Protein AF-A0A359AW71-F1 (afdb_monomer)

Secondary structure (DSSP, 8-state):
-GGGS--TT----------GGGHHHHHHHHHHHT-PPP-PPPPPHHHHHHHHHHHHHHHHHH----HHHHTTTHHHHHHHHTTS-HHHHHHHHHHHHHHHHHHHHHTSPP-PPPPTHHHHHHHSSTT-SS----------S---SPPTT------S--GGGT--HHHHHHHHHHHS-S-----PPP-

pLDDT: mean 80.66, std 15.02, range [40.78, 94.06]

Structure (mmCIF, N/CA/C/O backbone):
data_AF-A0A359AW71-F1
#
_entry.id   AF-A0A359AW71-F1
#
loop_
_atom_site.group_PDB
_atom_site.id
_atom_site.type_symbol
_atom_site.label_atom_id
_atom_site.label_alt_id
_atom_site.label_comp_id
_atom_site.label_asym_id
_atom_site.label_entity_id
_atom_site.label_seq_id
_atom_site.pdbx_PDB_ins_code
_atom_site.Cartn_x
_atom_site.Cartn_y
_atom_site.Cartn_z
_atom_site.occupancy
_atom_site.B_iso_or_equiv
_atom_site.auth_seq_id
_atom_site.auth_comp_id
_atom_site.auth_asym_id
_atom_site.auth_atom_id
_atom_site.pdbx_PDB_model_num
ATOM 1 N N . ARG A 1 1 ? 3.237 -9.967 17.702 1.00 82.25 1 ARG A N 1
ATOM 2 C CA . ARG A 1 1 ? 3.646 -9.810 16.279 1.00 82.25 1 ARG A CA 1
ATOM 3 C C . ARG A 1 1 ? 4.566 -8.605 16.076 1.00 82.25 1 ARG A C 1
ATOM 5 O O . ARG A 1 1 ? 5.544 -8.755 15.359 1.00 82.25 1 ARG A O 1
ATOM 12 N N . SER A 1 2 ? 4.312 -7.475 16.745 1.00 82.69 2 SER A N 1
ATOM 13 C CA . SER A 1 2 ? 5.153 -6.265 16.692 1.00 82.69 2 SER A CA 1
ATOM 14 C C . SER A 1 2 ? 6.640 -6.495 17.001 1.00 82.69 2 SER A C 1
ATOM 16 O O . SER A 1 2 ? 7.478 -5.854 16.391 1.00 82.69 2 SER A O 1
ATOM 18 N N . GLY A 1 3 ? 7.003 -7.475 17.837 1.00 84.81 3 GLY A N 1
ATOM 19 C CA . GLY A 1 3 ? 8.410 -7.821 18.113 1.00 84.81 3 GLY A CA 1
ATOM 20 C C . GLY A 1 3 ? 9.236 -8.356 16.926 1.00 84.81 3 GLY A C 1
ATOM 21 O O . GLY A 1 3 ? 10.367 -8.776 17.130 1.00 84.81 3 GLY A O 1
ATOM 22 N N . ARG A 1 4 ? 8.690 -8.398 15.700 1.00 89.06 4 ARG A N 1
ATOM 23 C CA . ARG A 1 4 ? 9.421 -8.787 14.476 1.00 89.06 4 ARG A CA 1
ATOM 24 C C . ARG A 1 4 ? 10.033 -7.601 13.711 1.00 89.06 4 ARG A C 1
ATOM 26 O O . ARG A 1 4 ? 10.838 -7.841 12.812 1.00 89.06 4 ARG A O 1
ATOM 33 N N . THR A 1 5 ? 9.659 -6.362 14.044 1.00 89.88 5 THR A N 1
ATOM 34 C CA . THR A 1 5 ? 10.230 -5.125 13.472 1.00 89.88 5 THR A CA 1
ATOM 35 C C . THR A 1 5 ? 11.310 -4.535 14.399 1.00 89.88 5 THR A C 1
ATOM 37 O O . THR A 1 5 ? 11.453 -5.000 15.526 1.00 89.88 5 THR A O 1
ATOM 40 N N . GLY A 1 6 ? 12.085 -3.543 13.938 1.00 84.69 6 GLY A N 1
ATOM 41 C CA . GLY A 1 6 ? 13.063 -2.812 14.768 1.00 84.69 6 GLY A CA 1
ATOM 42 C C . GLY A 1 6 ? 14.275 -3.634 15.239 1.00 84.69 6 GLY A C 1
ATOM 43 O O . GLY A 1 6 ? 14.498 -3.812 16.434 1.00 84.69 6 GLY A O 1
ATOM 44 N N . ARG A 1 7 ? 15.060 -4.183 14.300 1.00 87.44 7 ARG A N 1
ATOM 45 C CA . ARG A 1 7 ? 16.242 -5.016 14.609 1.00 87.44 7 ARG A CA 1
ATOM 46 C C . ARG A 1 7 ? 17.487 -4.176 14.913 1.00 87.44 7 ARG A C 1
ATOM 48 O O . ARG A 1 7 ? 17.628 -3.074 14.395 1.00 87.44 7 ARG A O 1
ATOM 55 N N . ALA A 1 8 ? 18.414 -4.740 15.695 1.00 85.81 8 ALA A N 1
ATOM 56 C CA . ALA A 1 8 ? 19.720 -4.140 16.008 1.00 85.81 8 ALA A CA 1
ATOM 57 C C . ALA A 1 8 ? 19.626 -2.698 16.554 1.00 85.81 8 ALA A C 1
ATOM 59 O O . ALA A 1 8 ? 20.352 -1.810 16.118 1.00 85.81 8 ALA A O 1
ATOM 60 N N . GLY A 1 9 ? 18.679 -2.456 17.468 1.00 83.50 9 GLY A N 1
ATOM 61 C CA . GLY A 1 9 ? 18.470 -1.144 18.091 1.00 83.50 9 GLY A CA 1
ATOM 62 C C . GLY A 1 9 ? 17.808 -0.094 17.191 1.00 83.50 9 GLY A C 1
ATOM 63 O O . GLY A 1 9 ? 17.644 1.045 17.618 1.00 83.50 9 GLY A O 1
ATOM 64 N N . LYS A 1 10 ? 17.410 -0.446 15.962 1.00 90.62 10 LYS A N 1
ATOM 65 C CA . LYS A 1 10 ? 16.721 0.475 15.050 1.00 90.62 10 LYS A CA 1
ATOM 66 C C . LYS A 1 10 ? 15.231 0.575 15.372 1.00 90.62 10 LYS A C 1
ATOM 68 O O . LYS A 1 10 ? 14.615 -0.389 15.824 1.00 90.62 10 LYS A O 1
ATOM 73 N N . ALA A 1 11 ? 14.641 1.731 15.069 1.00 90.81 11 ALA A N 1
ATOM 74 C CA . ALA A 1 11 ? 13.195 1.910 15.108 1.00 90.81 11 ALA A CA 1
ATOM 75 C C . ALA A 1 11 ? 12.496 0.981 14.099 1.00 90.81 11 ALA A C 1
ATOM 77 O O . ALA A 1 11 ? 13.057 0.623 13.061 1.00 90.81 11 ALA A O 1
ATOM 78 N N . GLY A 1 12 ? 11.266 0.580 14.414 1.00 90.06 12 GLY A N 1
ATOM 79 C CA . GLY A 1 12 ? 10.463 -0.293 13.569 1.00 90.06 12 GLY A CA 1
ATOM 80 C C . GLY A 1 12 ? 8.992 0.088 13.607 1.00 90.06 12 GLY A C 1
ATOM 81 O O . GLY A 1 12 ? 8.455 0.385 14.671 1.00 90.06 12 GLY A O 1
ATOM 82 N N . THR A 1 13 ? 8.337 0.034 12.451 1.00 91.12 13 THR A N 1
ATOM 83 C CA . THR A 1 13 ? 6.910 0.349 12.311 1.00 91.12 13 THR A CA 1
ATOM 84 C C . THR A 1 13 ? 6.078 -0.933 12.323 1.00 91.12 13 THR A C 1
ATOM 86 O O . THR A 1 13 ? 6.467 -1.942 11.729 1.00 91.12 13 THR A O 1
ATOM 89 N N . SER A 1 14 ? 4.932 -0.907 13.007 1.00 90.75 14 SER A N 1
ATOM 90 C CA . SER A 1 14 ? 3.946 -1.992 13.031 1.00 90.75 14 SER A CA 1
ATOM 91 C C . SER A 1 14 ? 2.571 -1.412 12.734 1.00 90.75 14 SER A C 1
ATOM 93 O O . SER A 1 14 ? 2.054 -0.635 13.529 1.00 90.75 14 SER A O 1
ATOM 95 N N . ILE A 1 15 ? 1.970 -1.828 11.623 1.00 92.75 15 ILE A N 1
ATOM 96 C CA . ILE A 1 15 ? 0.666 -1.343 11.158 1.00 92.75 15 ILE A CA 1
ATOM 97 C C . ILE A 1 15 ? -0.364 -2.461 11.344 1.00 92.75 15 ILE A C 1
ATOM 99 O O . ILE A 1 15 ? -0.064 -3.630 11.090 1.00 92.75 15 ILE A O 1
ATOM 103 N N . SER A 1 16 ? -1.565 -2.116 11.808 1.00 91.19 16 SER A N 1
ATOM 104 C CA . SER A 1 16 ? -2.686 -3.050 11.941 1.00 91.19 16 SER A CA 1
ATOM 105 C C . SER A 1 16 ? -3.901 -2.502 11.209 1.00 91.19 16 SER A C 1
ATOM 107 O O . SER A 1 16 ? -4.385 -1.426 11.541 1.00 91.19 16 SER A O 1
ATOM 109 N N . ILE A 1 17 ? -4.415 -3.269 10.251 1.00 91.38 17 ILE A N 1
ATOM 110 C CA . ILE A 1 17 ? -5.684 -2.987 9.576 1.00 91.38 17 ILE A CA 1
ATOM 111 C C . ILE A 1 17 ? -6.792 -3.596 10.434 1.00 91.38 17 ILE A C 1
ATOM 113 O O . ILE A 1 17 ? -6.671 -4.747 10.858 1.00 91.38 17 ILE A O 1
ATOM 117 N N . ILE A 1 18 ? -7.836 -2.825 10.731 1.00 89.62 18 ILE A N 1
ATOM 118 C CA . ILE A 1 18 ? -8.924 -3.248 11.621 1.00 89.62 18 ILE A CA 1
ATOM 119 C C . ILE A 1 18 ? -10.281 -2.958 10.997 1.00 89.62 18 ILE A C 1
ATOM 121 O O . ILE A 1 18 ? -10.457 -1.955 10.309 1.00 89.62 18 ILE A O 1
ATOM 125 N N . HIS A 1 19 ? -11.265 -3.798 11.305 1.00 88.44 19 HIS A N 1
ATOM 126 C CA . HIS A 1 19 ? -12.660 -3.494 11.002 1.00 88.44 19 HIS A CA 1
ATOM 127 C C . HIS A 1 19 ? -13.292 -2.639 12.120 1.00 88.44 19 HIS A C 1
ATOM 129 O O . HIS A 1 19 ? -12.878 -2.700 13.281 1.00 88.44 19 HIS A O 1
ATOM 135 N N . THR A 1 20 ? -14.363 -1.892 11.827 1.00 85.62 20 THR A N 1
ATOM 136 C CA . THR A 1 20 ? -15.084 -1.057 12.820 1.00 85.62 20 THR A CA 1
ATOM 137 C C . THR A 1 20 ? -15.524 -1.829 14.064 1.00 85.62 20 THR A C 1
ATOM 139 O O . THR A 1 20 ? -15.435 -1.334 15.188 1.00 85.62 20 THR A O 1
ATOM 142 N N . LYS A 1 21 ? -15.942 -3.083 13.867 1.00 86.44 21 LYS A N 1
ATOM 143 C CA . LYS A 1 21 ? -16.345 -4.030 14.923 1.00 86.44 21 LYS A CA 1
ATOM 144 C C . LYS A 1 21 ? -15.209 -4.392 15.892 1.00 86.44 21 LYS A C 1
ATOM 146 O O . LYS A 1 21 ? -15.471 -4.854 16.998 1.00 86.44 21 LYS A O 1
ATOM 151 N N . GLU A 1 22 ? -13.953 -4.178 15.513 1.00 89.38 22 GLU A N 1
ATOM 152 C CA . GLU A 1 22 ? -12.777 -4.583 16.292 1.00 89.38 22 GLU A CA 1
ATOM 153 C C . GLU A 1 22 ? -12.180 -3.446 17.128 1.00 89.38 22 GLU A C 1
ATOM 155 O O . GLU A 1 22 ? -11.251 -3.669 17.906 1.00 89.38 22 GLU A O 1
ATOM 160 N N . LYS A 1 23 ? -12.757 -2.240 17.063 1.00 87.06 23 LYS A N 1
ATOM 161 C CA . LYS A 1 23 ? -12.300 -1.067 17.824 1.00 87.06 23 LYS A CA 1
ATOM 162 C C . LYS A 1 23 ? -12.227 -1.323 19.336 1.00 87.06 23 LYS A C 1
ATOM 164 O O . LYS A 1 23 ? -11.334 -0.817 20.012 1.00 87.06 23 LYS A O 1
ATOM 169 N N . GLY A 1 24 ? -13.139 -2.139 19.876 1.00 89.19 24 GLY A N 1
ATOM 170 C CA . GLY A 1 24 ? -13.112 -2.555 21.283 1.00 89.19 24 GLY A CA 1
ATOM 171 C C . GLY A 1 24 ? -11.876 -3.388 21.642 1.00 89.19 24 GLY A C 1
ATOM 172 O O . GLY A 1 24 ? -11.268 -3.157 22.687 1.00 89.19 24 GLY A O 1
ATOM 173 N N . LYS A 1 25 ? -11.454 -4.293 20.746 1.00 91.25 25 LYS A N 1
ATOM 174 C CA . LYS A 1 25 ? -10.242 -5.106 20.926 1.00 91.25 25 LYS A CA 1
ATOM 175 C C . LYS A 1 25 ? -8.991 -4.232 20.919 1.00 91.25 25 LYS A C 1
ATOM 177 O O . LYS A 1 25 ? -8.110 -4.441 21.745 1.00 91.25 25 LYS A O 1
ATOM 182 N N . ILE A 1 26 ? -8.932 -3.221 20.049 1.00 91.75 26 I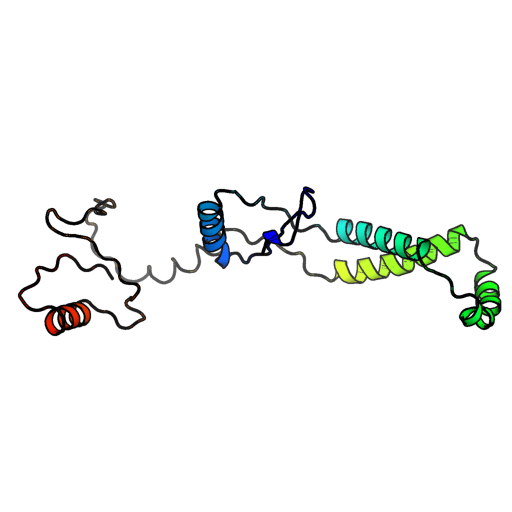LE A N 1
ATOM 183 C CA . ILE A 1 26 ? -7.806 -2.277 20.015 1.00 91.75 26 ILE A CA 1
ATOM 184 C C . ILE A 1 26 ? -7.677 -1.524 21.334 1.00 91.75 26 ILE A C 1
ATOM 186 O O . ILE A 1 26 ? -6.602 -1.548 21.921 1.00 91.75 26 ILE A O 1
ATOM 190 N N . LYS A 1 27 ? -8.772 -0.980 21.878 1.00 90.56 27 LYS A N 1
ATOM 191 C CA . LYS A 1 27 ? -8.745 -0.317 23.195 1.00 90.56 27 LYS A CA 1
ATOM 192 C C . LYS A 1 27 ? -8.250 -1.236 24.314 1.00 90.56 27 LYS A C 1
ATOM 194 O O . LYS A 1 27 ? -7.551 -0.793 25.224 1.00 90.56 27 LYS A O 1
ATOM 199 N N . GLN A 1 28 ? -8.620 -2.516 24.267 1.00 92.38 28 GLN A N 1
ATOM 200 C CA . GLN A 1 28 ? -8.127 -3.503 25.225 1.00 92.38 28 GLN A CA 1
ATOM 201 C C . GLN A 1 28 ? -6.620 -3.726 25.064 1.00 92.38 28 GLN A C 1
ATOM 203 O O . GLN A 1 28 ? -5.901 -3.691 26.059 1.00 92.38 28 GLN A O 1
ATOM 208 N N . ILE A 1 29 ? -6.138 -3.895 23.828 1.00 92.19 29 ILE A N 1
ATOM 209 C CA . ILE A 1 29 ? -4.709 -4.052 23.530 1.00 92.19 29 ILE A CA 1
ATOM 210 C C . ILE A 1 29 ? -3.930 -2.824 24.003 1.00 92.19 29 ILE A C 1
ATOM 212 O O . ILE A 1 29 ? -2.941 -3.002 24.705 1.00 92.19 29 ILE A O 1
ATOM 216 N N . GLU A 1 30 ? -4.390 -1.607 23.699 1.00 93.12 30 GLU A N 1
ATOM 217 C CA . GLU A 1 30 ? -3.772 -0.347 24.145 1.00 93.12 30 GLU A CA 1
ATOM 218 C C . GLU A 1 30 ? -3.609 -0.292 25.663 1.00 93.12 30 GLU A C 1
ATOM 220 O O . GLU A 1 30 ? -2.547 0.079 26.161 1.00 93.12 30 GLU A O 1
ATOM 225 N N . LYS A 1 31 ? -4.640 -0.715 26.407 1.00 94.00 31 LYS A N 1
ATOM 226 C CA . LYS A 1 31 ? -4.597 -0.790 27.871 1.00 94.00 31 LYS A CA 1
ATOM 227 C C . LYS A 1 31 ? -3.597 -1.837 28.363 1.00 94.00 31 LYS A C 1
ATOM 229 O O . LYS A 1 31 ? -2.897 -1.587 29.337 1.00 94.00 31 LYS A O 1
ATOM 234 N N . THR A 1 32 ? -3.521 -2.993 27.706 1.00 94.06 32 THR A N 1
ATOM 235 C CA . THR A 1 32 ? -2.582 -4.065 28.069 1.00 94.06 32 THR A CA 1
ATOM 236 C C . THR A 1 32 ? -1.129 -3.679 27.794 1.00 94.06 32 THR A C 1
ATOM 238 O O . THR A 1 32 ? -0.266 -3.964 28.616 1.00 94.06 32 THR A O 1
ATOM 241 N N . ILE A 1 33 ? -0.845 -3.032 26.660 1.00 91.25 33 ILE A N 1
ATOM 242 C CA . ILE A 1 33 ? 0.523 -2.635 26.278 1.00 91.25 33 ILE A CA 1
ATOM 243 C C . ILE A 1 33 ? 0.917 -1.246 26.801 1.00 91.25 33 ILE A C 1
ATOM 245 O O . ILE A 1 33 ? 2.065 -0.841 26.628 1.00 91.25 33 ILE A O 1
ATOM 249 N N . ASN A 1 34 ? -0.031 -0.517 27.398 1.00 92.75 34 ASN A N 1
ATOM 250 C CA . ASN A 1 34 ? 0.096 0.865 27.858 1.00 92.75 34 ASN A CA 1
ATOM 251 C C . ASN A 1 34 ? 0.656 1.827 26.789 1.00 92.75 34 ASN A C 1
ATOM 253 O O . ASN A 1 34 ? 1.490 2.687 27.070 1.00 92.75 34 ASN A O 1
ATOM 257 N N . LYS A 1 35 ? 0.218 1.657 25.538 1.00 91.06 35 LYS A N 1
ATOM 258 C CA . LYS A 1 35 ? 0.572 2.508 24.392 1.00 91.06 35 LYS A CA 1
ATOM 259 C C . LYS A 1 35 ? -0.659 2.716 23.528 1.00 91.06 35 LYS A C 1
ATOM 261 O O . LYS A 1 35 ? -1.450 1.791 23.368 1.00 91.06 35 LYS A O 1
ATOM 266 N N . LYS A 1 36 ? -0.802 3.918 22.976 1.00 91.50 36 LYS A N 1
ATOM 267 C CA . LYS A 1 36 ? -1.874 4.244 22.032 1.00 91.50 36 LYS A CA 1
ATOM 268 C C . LYS A 1 36 ? -1.437 3.909 20.612 1.00 91.50 36 LYS A C 1
ATOM 270 O O . LYS A 1 36 ? -0.264 4.082 20.283 1.00 91.50 36 LYS A O 1
ATOM 275 N N . PHE A 1 37 ? -2.369 3.436 19.797 1.00 91.81 37 PHE A N 1
ATOM 276 C CA . PHE A 1 37 ? -2.174 3.371 18.356 1.00 91.81 37 PHE A CA 1
ATOM 277 C C . PHE A 1 37 ? -2.474 4.736 17.743 1.00 91.81 37 PHE A C 1
ATOM 279 O O . PHE A 1 37 ? -3.427 5.415 18.127 1.00 91.81 37 PHE A O 1
ATOM 286 N N . GLU A 1 38 ? -1.663 5.117 16.767 1.00 92.06 38 GLU A N 1
ATOM 287 C CA . GLU A 1 38 ? -1.916 6.282 15.930 1.00 92.06 38 GLU A CA 1
ATOM 288 C C . GLU A 1 38 ? -2.819 5.841 14.777 1.00 92.06 38 GLU A C 1
ATOM 290 O O . GLU A 1 38 ? -2.533 4.856 14.088 1.00 92.06 38 GLU A O 1
ATOM 295 N N . LYS A 1 39 ? -3.963 6.517 14.620 1.00 89.69 39 LYS A N 1
ATOM 296 C CA . LYS A 1 39 ? -4.842 6.285 13.475 1.00 89.69 39 LYS A CA 1
ATOM 297 C C . LYS A 1 39 ? -4.260 7.052 12.294 1.00 89.69 39 LYS A C 1
ATOM 299 O O . LYS A 1 39 ? -4.277 8.277 1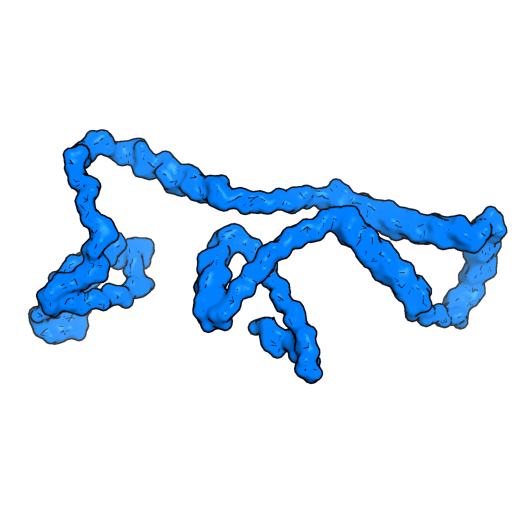2.302 1.00 89.69 39 LYS A O 1
ATOM 304 N N . GLU A 1 40 ? -3.794 6.310 11.304 1.00 90.06 40 GLU A N 1
ATOM 305 C CA . GLU A 1 40 ? -3.369 6.848 10.017 1.00 90.06 40 GLU A CA 1
ATOM 306 C C . GLU A 1 40 ? -4.497 6.746 8.993 1.00 90.06 40 GLU A C 1
ATOM 308 O O . GLU A 1 40 ? -5.325 5.828 9.052 1.00 90.06 40 GLU A O 1
ATOM 313 N N . ASN A 1 41 ? -4.514 7.691 8.057 1.00 85.25 41 ASN A N 1
ATOM 314 C CA . ASN A 1 41 ? -5.457 7.677 6.947 1.00 85.25 41 ASN A CA 1
ATOM 315 C C . ASN A 1 41 ? -4.969 6.719 5.858 1.00 85.25 41 ASN A C 1
ATOM 317 O O . ASN A 1 41 ? -3.769 6.509 5.664 1.00 85.25 41 ASN A O 1
ATOM 321 N N . ILE A 1 42 ? -5.916 6.146 5.121 1.00 85.19 42 ILE A N 1
ATOM 322 C CA . ILE A 1 42 ? -5.587 5.357 3.938 1.00 85.19 42 ILE A CA 1
ATOM 323 C C . ILE A 1 42 ? -5.073 6.331 2.866 1.00 85.19 42 ILE A C 1
ATOM 325 O O . ILE A 1 42 ? -5.726 7.346 2.619 1.00 85.19 42 ILE A O 1
ATOM 329 N N . PRO A 1 43 ? -3.904 6.073 2.252 1.00 85.50 43 PRO A N 1
ATOM 330 C CA . PRO A 1 43 ? -3.381 6.946 1.213 1.00 85.50 43 PRO A CA 1
ATOM 331 C C . PRO A 1 43 ? -4.314 6.944 0.001 1.00 85.50 43 PRO A C 1
ATOM 333 O O . PRO A 1 43 ? -4.833 5.898 -0.391 1.00 85.50 43 PRO A O 1
ATOM 336 N N . ALA A 1 44 ? -4.492 8.117 -0.598 1.00 83.81 44 ALA A N 1
ATOM 337 C CA . ALA A 1 44 ? -5.278 8.275 -1.809 1.00 83.81 44 ALA A CA 1
ATOM 338 C C . ALA A 1 44 ? -4.566 7.663 -3.033 1.00 83.81 44 ALA A C 1
ATOM 340 O O . ALA A 1 44 ? -3.351 7.426 -3.031 1.00 83.81 44 ALA A O 1
ATOM 341 N N . GLY A 1 45 ? -5.347 7.353 -4.073 1.00 82.31 45 GLY A N 1
ATOM 342 C CA . GLY A 1 45 ? -4.864 6.641 -5.260 1.00 82.31 45 GLY A CA 1
ATOM 343 C C . GLY A 1 45 ? -3.760 7.383 -6.016 1.00 82.31 45 GLY A C 1
ATOM 344 O O . GLY A 1 45 ? -2.842 6.749 -6.529 1.00 82.31 45 GLY A O 1
ATOM 345 N N . ASP A 1 46 ? -3.799 8.711 -6.024 1.00 82.62 46 ASP A N 1
ATOM 346 C CA . ASP A 1 46 ? -2.785 9.600 -6.597 1.00 82.62 46 ASP A CA 1
ATOM 347 C C . ASP A 1 46 ? -1.411 9.435 -5.924 1.00 82.62 46 ASP A C 1
ATOM 349 O O . ASP A 1 46 ? -0.418 9.169 -6.604 1.00 82.62 46 ASP A O 1
ATOM 353 N N . ILE A 1 47 ? -1.362 9.475 -4.589 1.00 85.81 47 ILE A N 1
ATOM 354 C CA . ILE A 1 47 ? -0.136 9.290 -3.798 1.00 85.81 47 ILE A CA 1
ATOM 355 C C . ILE A 1 47 ? 0.431 7.881 -4.015 1.00 85.81 47 ILE A C 1
ATOM 357 O O . ILE A 1 47 ? 1.650 7.678 -4.076 1.00 85.81 47 ILE A O 1
ATOM 361 N N . ILE A 1 48 ? -0.446 6.880 -4.134 1.00 87.06 48 ILE A N 1
ATOM 362 C CA . ILE A 1 48 ? -0.028 5.508 -4.431 1.00 87.06 48 ILE A CA 1
ATOM 363 C C . ILE A 1 48 ? 0.564 5.428 -5.843 1.00 87.06 48 ILE A C 1
ATOM 365 O O . ILE A 1 48 ? 1.624 4.819 -6.007 1.00 87.06 48 ILE A O 1
ATOM 369 N N . CYS A 1 49 ? -0.075 6.044 -6.841 1.00 86.56 49 CYS A N 1
ATOM 370 C CA . CYS A 1 49 ? 0.424 6.083 -8.217 1.00 86.56 49 CYS A CA 1
ATOM 371 C C . CYS A 1 49 ? 1.818 6.706 -8.282 1.00 86.56 49 CYS A C 1
ATOM 373 O O . CYS A 1 49 ? 2.714 6.115 -8.880 1.00 86.56 49 CYS A O 1
ATOM 375 N N . GLU A 1 50 ? 2.024 7.842 -7.618 1.00 88.19 50 GLU A N 1
ATOM 376 C CA . GLU A 1 50 ? 3.316 8.525 -7.563 1.00 88.19 50 GLU A CA 1
ATOM 377 C C . GLU A 1 50 ? 4.410 7.617 -6.982 1.00 88.19 50 GLU A C 1
ATOM 379 O O . GLU A 1 50 ? 5.430 7.368 -7.629 1.00 88.19 50 GLU A O 1
ATOM 384 N N . LYS A 1 51 ? 4.188 7.035 -5.795 1.00 91.31 51 LYS A N 1
ATOM 385 C CA . LYS A 1 51 ? 5.170 6.124 -5.179 1.00 91.31 51 LYS A CA 1
ATOM 386 C C . LYS A 1 51 ? 5.453 4.890 -6.030 1.00 91.31 51 LYS A C 1
ATOM 388 O O . LYS A 1 51 ? 6.591 4.426 -6.071 1.00 91.31 51 LYS A O 1
ATOM 393 N N . GLN A 1 52 ? 4.434 4.323 -6.671 1.00 89.25 52 GLN A N 1
ATOM 394 C CA . GLN A 1 52 ? 4.613 3.164 -7.546 1.00 89.25 52 GLN A CA 1
ATOM 395 C C . GLN A 1 52 ? 5.400 3.529 -8.804 1.00 89.25 52 GLN A C 1
ATOM 397 O O . GLN A 1 52 ? 6.246 2.742 -9.228 1.00 89.25 52 GLN A O 1
ATOM 402 N N . LEU A 1 53 ? 5.189 4.728 -9.350 1.00 90.38 53 LEU A N 1
ATOM 403 C CA . LEU A 1 53 ? 5.949 5.230 -10.487 1.00 90.38 53 LEU A CA 1
ATOM 404 C C . LEU A 1 53 ? 7.429 5.405 -10.131 1.00 90.38 53 LEU A C 1
ATOM 406 O O . LEU A 1 53 ? 8.291 4.934 -10.867 1.00 90.38 53 LEU A O 1
ATOM 410 N N . PHE A 1 54 ? 7.737 5.982 -8.966 1.00 91.69 54 PHE A N 1
ATOM 411 C CA . PHE A 1 54 ? 9.119 6.065 -8.480 1.00 91.69 54 PHE A CA 1
ATOM 412 C C . PHE A 1 54 ? 9.744 4.683 -8.277 1.00 91.69 54 PHE A C 1
ATOM 414 O O . PHE A 1 54 ? 10.851 4.436 -8.743 1.00 91.69 54 PHE A O 1
ATOM 421 N N . ASN A 1 55 ? 9.016 3.738 -7.675 1.00 92.94 55 ASN A N 1
ATOM 422 C CA . ASN A 1 55 ? 9.496 2.360 -7.544 1.00 92.94 55 ASN A CA 1
ATOM 423 C C . ASN A 1 55 ? 9.757 1.693 -8.904 1.00 92.94 55 ASN A C 1
ATOM 425 O O . ASN A 1 55 ? 10.615 0.817 -9.006 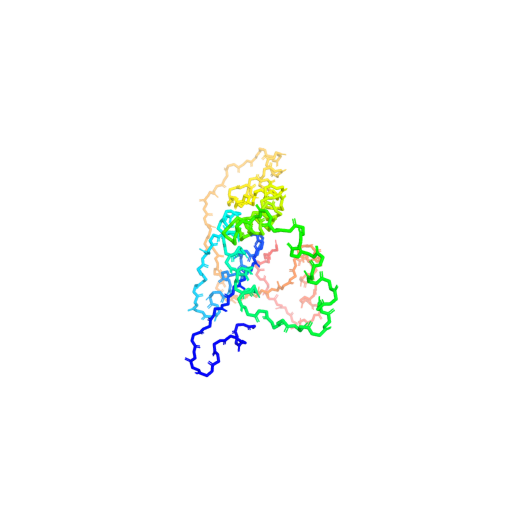1.00 92.94 55 ASN A O 1
ATOM 429 N N . PHE A 1 56 ? 8.992 2.043 -9.938 1.00 92.25 56 PHE A N 1
ATOM 430 C CA . PHE A 1 56 ? 9.213 1.554 -11.294 1.00 92.25 56 PHE A CA 1
ATOM 431 C C . PHE A 1 56 ? 10.484 2.146 -11.907 1.00 92.25 56 PHE A C 1
ATOM 433 O O . PHE A 1 56 ? 11.289 1.396 -12.458 1.00 92.25 56 PHE A O 1
ATOM 440 N N . VAL A 1 57 ? 10.719 3.448 -11.739 1.00 91.69 57 VAL A N 1
ATOM 441 C CA . VAL A 1 57 ? 11.971 4.098 -12.160 1.00 91.69 57 VAL A CA 1
ATOM 442 C C . VAL A 1 57 ? 13.174 3.466 -11.457 1.00 91.69 57 VAL A C 1
ATOM 444 O O . VAL A 1 57 ? 14.131 3.076 -12.121 1.00 91.69 57 VAL A O 1
ATOM 447 N N . ASP A 1 58 ? 13.084 3.238 -10.149 1.00 93.38 58 ASP A N 1
ATOM 448 C CA . ASP A 1 58 ? 14.100 2.528 -9.365 1.00 93.38 58 ASP A CA 1
ATOM 449 C C . ASP A 1 58 ? 14.395 1.123 -9.911 1.00 93.38 58 ASP A C 1
ATOM 451 O O . ASP A 1 58 ? 15.535 0.657 -9.883 1.00 93.38 58 ASP A O 1
ATOM 455 N N . LYS A 1 59 ? 13.368 0.411 -10.391 1.00 92.19 59 LYS A N 1
ATOM 456 C CA . LYS A 1 59 ? 13.547 -0.905 -11.018 1.00 92.19 59 LYS A CA 1
ATOM 457 C C . LYS A 1 59 ? 14.275 -0.793 -12.348 1.00 92.19 59 LYS A C 1
ATOM 459 O O . LYS A 1 59 ? 15.120 -1.641 -12.605 1.00 92.19 59 LYS A O 1
ATOM 464 N N . ILE A 1 60 ? 13.958 0.212 -13.167 1.00 90.94 60 ILE A N 1
ATOM 465 C CA . ILE A 1 60 ? 14.675 0.476 -14.422 1.00 90.94 60 ILE A CA 1
ATOM 466 C C . ILE A 1 60 ? 16.144 0.786 -14.124 1.00 90.94 60 ILE A C 1
ATOM 468 O O . ILE A 1 60 ? 17.018 0.224 -14.772 1.00 90.94 60 ILE A O 1
ATOM 472 N N . GLU A 1 61 ? 16.426 1.621 -13.124 1.00 91.25 61 GLU A N 1
ATOM 473 C CA . GLU A 1 61 ? 17.794 1.984 -12.736 1.00 91.25 61 GLU A CA 1
ATOM 474 C C . GLU A 1 61 ? 18.601 0.771 -12.245 1.00 91.25 61 GLU A C 1
ATOM 476 O O . GLU A 1 61 ? 19.769 0.606 -12.587 1.00 91.25 61 GLU A O 1
ATOM 481 N N . LYS A 1 62 ? 17.979 -0.097 -11.440 1.00 92.94 62 LYS A N 1
ATOM 482 C CA . LYS A 1 62 ? 18.658 -1.222 -10.773 1.00 92.94 62 LYS A CA 1
ATOM 483 C C . LYS A 1 62 ? 18.636 -2.518 -11.584 1.00 92.94 62 LYS A C 1
ATOM 485 O O . LYS A 1 62 ? 19.168 -3.528 -11.110 1.00 92.94 62 LYS A O 1
ATOM 490 N N . VAL A 1 63 ? 17.999 -2.538 -12.758 1.00 91.56 63 VAL A N 1
ATOM 491 C CA . VAL A 1 63 ? 17.902 -3.757 -13.567 1.00 91.56 63 VAL A CA 1
ATOM 492 C C . VAL A 1 63 ? 19.288 -4.156 -14.065 1.00 91.56 63 VAL A C 1
ATOM 494 O O . VAL A 1 63 ? 20.042 -3.348 -14.601 1.00 91.56 63 VAL A O 1
ATOM 497 N N . LYS A 1 64 ? 19.637 -5.431 -13.894 1.00 86.50 64 LYS A N 1
ATOM 498 C CA . LYS A 1 64 ? 20.839 -5.992 -14.511 1.00 86.50 64 LYS A CA 1
ATOM 499 C C . LYS A 1 64 ? 20.483 -6.425 -15.922 1.00 86.50 64 LYS A C 1
ATOM 501 O O . LYS A 1 64 ? 19.687 -7.344 -16.097 1.00 86.50 64 LYS A O 1
ATOM 506 N N . VAL A 1 65 ? 21.052 -5.748 -16.907 1.00 83.12 65 VAL A N 1
ATOM 507 C CA . VAL A 1 65 ? 20.844 -6.077 -18.314 1.00 83.12 65 VAL A CA 1
ATOM 508 C C . VAL A 1 65 ? 21.708 -7.289 -18.654 1.00 83.12 65 VAL A C 1
ATOM 510 O O . VAL A 1 65 ? 22.930 -7.224 -18.551 1.00 83.12 65 VAL A O 1
ATOM 513 N N . ASN A 1 66 ? 21.072 -8.407 -19.012 1.00 84.25 66 ASN A N 1
ATOM 514 C CA . ASN A 1 66 ? 21.774 -9.569 -19.550 1.00 84.25 66 ASN A CA 1
ATOM 515 C C . ASN A 1 66 ? 21.888 -9.407 -21.066 1.00 84.25 66 ASN A C 1
ATOM 517 O O . ASN A 1 66 ? 20.961 -9.752 -21.798 1.00 84.25 66 ASN A O 1
ATOM 521 N N . GLU A 1 67 ? 22.988 -8.807 -21.513 1.00 77.50 67 GLU A N 1
ATOM 522 C CA . GLU A 1 67 ? 23.176 -8.409 -22.909 1.00 77.50 67 GLU A CA 1
ATOM 523 C C . GLU A 1 67 ? 23.097 -9.605 -23.868 1.00 77.50 67 GLU A C 1
ATOM 525 O O . GLU A 1 67 ? 22.412 -9.500 -24.880 1.00 77.50 67 GLU A O 1
ATOM 530 N N . GLU A 1 68 ? 23.655 -10.765 -23.508 1.00 80.38 68 GLU A N 1
ATOM 531 C CA . GLU A 1 68 ? 23.718 -11.960 -24.369 1.00 80.38 68 GLU A CA 1
ATOM 532 C C . GLU A 1 68 ? 22.334 -12.491 -24.795 1.00 80.38 68 GLU A C 1
ATOM 534 O O . GLU A 1 68 ? 22.146 -12.952 -25.924 1.00 80.38 68 GLU A O 1
ATOM 539 N N . GLU A 1 69 ? 21.336 -12.416 -23.910 1.00 79.44 69 GLU A N 1
ATOM 540 C CA . GLU A 1 69 ? 19.984 -12.922 -24.188 1.00 79.44 69 GLU A CA 1
ATOM 541 C C . GLU A 1 69 ? 19.170 -11.970 -25.070 1.00 79.44 69 GLU A C 1
ATOM 543 O O . GLU A 1 69 ? 18.331 -12.407 -25.865 1.00 79.44 69 GLU A O 1
ATOM 548 N N . ILE A 1 70 ? 19.412 -10.663 -24.948 1.00 83.81 70 ILE A N 1
ATOM 549 C CA . ILE A 1 70 ? 18.636 -9.631 -25.645 1.00 83.81 70 ILE A CA 1
ATOM 550 C C . ILE A 1 70 ? 19.330 -9.103 -26.901 1.00 83.81 70 ILE A C 1
ATOM 552 O O . ILE A 1 70 ? 18.670 -8.470 -27.727 1.00 83.81 70 ILE A O 1
ATOM 556 N N . GLU A 1 71 ? 20.621 -9.387 -27.092 1.00 85.19 71 GLU A N 1
ATOM 557 C CA . GLU A 1 71 ? 21.450 -8.872 -28.189 1.00 85.19 71 GLU A CA 1
ATOM 558 C C . GLU A 1 71 ? 20.823 -9.123 -29.564 1.00 85.19 71 GLU A C 1
ATOM 560 O O . GLU A 1 71 ? 20.835 -8.255 -30.431 1.00 85.19 71 GLU A O 1
ATOM 565 N N . ARG A 1 72 ? 20.173 -10.277 -29.758 1.00 88.06 72 ARG A N 1
ATOM 566 C CA . ARG A 1 72 ? 19.504 -10.619 -31.026 1.00 88.06 72 ARG A CA 1
ATOM 567 C C . ARG A 1 72 ? 18.268 -9.762 -31.312 1.00 88.06 72 ARG A C 1
ATOM 569 O O . ARG A 1 72 ? 17.894 -9.582 -32.470 1.00 88.06 72 ARG A O 1
ATOM 576 N N . LEU A 1 73 ? 17.613 -9.258 -30.269 1.00 86.44 73 LEU A N 1
ATOM 577 C CA . LEU A 1 73 ? 16.378 -8.477 -30.360 1.00 86.44 73 LEU A CA 1
ATOM 578 C C . LEU A 1 73 ? 16.659 -6.971 -30.409 1.00 86.44 73 LEU A C 1
ATOM 580 O O . LEU A 1 73 ? 15.936 -6.239 -31.092 1.00 86.44 73 LEU A O 1
ATOM 584 N N . LEU A 1 74 ? 17.720 -6.515 -29.734 1.00 86.69 74 LEU A N 1
ATOM 585 C CA . LEU A 1 74 ? 18.075 -5.100 -29.608 1.00 86.69 74 LEU A CA 1
ATOM 586 C C . LEU A 1 74 ? 18.162 -4.359 -30.956 1.00 86.69 74 LEU A C 1
ATOM 588 O O . LEU A 1 74 ? 17.513 -3.319 -31.064 1.00 86.69 74 LEU A O 1
ATOM 592 N N . PRO A 1 75 ? 18.832 -4.862 -32.016 1.00 90.50 75 PRO A N 1
ATOM 593 C CA . PRO A 1 75 ? 18.914 -4.158 -33.299 1.00 90.50 75 PRO A CA 1
ATOM 594 C C . PRO A 1 75 ? 17.544 -3.879 -33.925 1.00 90.50 75 PRO A C 1
ATOM 596 O O . PRO A 1 75 ? 17.291 -2.793 -34.447 1.00 90.50 75 PRO A O 1
ATOM 599 N N . SER A 1 76 ? 16.627 -4.848 -33.839 1.00 91.62 76 SER A N 1
ATOM 600 C CA . SER A 1 76 ? 15.268 -4.700 -34.373 1.00 91.62 76 SER A CA 1
ATOM 601 C C . SER A 1 76 ? 14.435 -3.715 -33.551 1.00 91.62 76 SER A C 1
ATOM 603 O O . SER A 1 76 ? 13.617 -2.984 -34.113 1.00 91.62 76 SER A O 1
ATOM 605 N N . ILE A 1 77 ? 14.641 -3.683 -32.231 1.00 90.38 77 ILE A N 1
ATOM 606 C CA . ILE A 1 77 ? 13.960 -2.761 -31.313 1.00 90.38 77 ILE A CA 1
ATOM 607 C C . ILE A 1 77 ? 14.477 -1.334 -31.512 1.00 90.38 77 ILE A C 1
ATOM 609 O O . ILE A 1 77 ? 13.668 -0.431 -31.717 1.00 90.38 77 ILE A O 1
ATOM 613 N N . PHE A 1 78 ? 15.798 -1.131 -31.539 1.00 90.31 78 PHE A N 1
ATOM 614 C CA . PHE A 1 78 ? 16.402 0.180 -31.782 1.00 90.31 78 PHE A CA 1
ATOM 615 C C . PHE A 1 78 ? 15.956 0.758 -33.121 1.00 90.31 78 PHE A C 1
ATOM 617 O O . PHE A 1 78 ? 15.499 1.891 -33.155 1.00 90.31 78 PHE A O 1
ATOM 624 N N . ARG A 1 79 ? 15.931 -0.039 -34.197 1.00 92.88 79 ARG A N 1
ATOM 625 C CA . ARG A 1 79 ? 15.427 0.420 -35.501 1.00 92.88 79 ARG A CA 1
ATOM 626 C C . ARG A 1 79 ? 13.961 0.879 -35.461 1.00 92.88 79 ARG A C 1
ATOM 628 O O . ARG A 1 79 ? 13.583 1.778 -36.203 1.00 92.88 79 ARG A O 1
ATOM 635 N N . LYS A 1 80 ? 13.114 0.271 -34.620 1.00 91.62 80 LYS A N 1
ATOM 636 C CA . LYS A 1 80 ? 11.711 0.700 -34.439 1.00 91.62 80 LYS A CA 1
ATOM 637 C C . LYS A 1 80 ? 11.577 1.977 -33.608 1.00 91.62 80 LYS A C 1
ATOM 639 O O . LYS A 1 80 ? 10.577 2.678 -33.760 1.00 91.62 80 LYS A O 1
ATOM 644 N N . LEU A 1 81 ? 12.538 2.244 -32.728 1.00 92.56 81 LEU A N 1
ATOM 645 C CA . LEU A 1 81 ? 12.567 3.404 -31.835 1.00 92.56 81 LEU A CA 1
ATOM 646 C C . LEU A 1 81 ? 13.469 4.537 -32.351 1.00 92.56 81 LEU A C 1
ATOM 648 O O . LEU A 1 81 ? 13.522 5.577 -31.717 1.00 92.56 81 LEU A O 1
ATOM 652 N N . ASP A 1 82 ? 14.131 4.358 -33.495 1.00 91.38 82 ASP A N 1
ATOM 653 C CA . ASP A 1 82 ? 15.160 5.258 -34.044 1.00 91.38 82 ASP A CA 1
ATOM 654 C C . ASP A 1 82 ? 14.672 6.694 -34.295 1.00 91.38 82 ASP A C 1
ATOM 656 O O . ASP A 1 82 ? 15.415 7.656 -34.166 1.00 91.38 82 ASP A O 1
ATOM 660 N N . TRP A 1 83 ? 13.385 6.846 -34.607 1.00 92.88 83 TRP A N 1
ATOM 661 C CA . TRP A 1 83 ? 12.736 8.142 -34.818 1.00 92.88 83 TRP A CA 1
ATOM 662 C C . TRP A 1 83 ? 12.361 8.864 -33.513 1.00 92.88 83 TRP A C 1
ATOM 664 O O . TRP A 1 83 ? 11.750 9.930 -33.568 1.00 92.88 83 TRP A O 1
ATOM 674 N N . LEU A 1 84 ? 12.650 8.268 -32.350 1.00 93.00 84 LEU A N 1
ATOM 675 C CA . LEU A 1 84 ? 12.359 8.830 -31.036 1.00 93.00 84 LEU A CA 1
ATOM 676 C C . LEU A 1 84 ? 13.635 9.235 -30.322 1.00 93.00 84 LEU A C 1
ATOM 678 O O . LEU A 1 84 ? 14.561 8.440 -30.156 1.00 93.00 84 LEU A O 1
ATOM 682 N N . ASP A 1 85 ? 13.610 10.443 -29.776 1.00 93.19 85 ASP A N 1
ATOM 683 C CA . ASP A 1 85 ? 14.651 10.889 -28.871 1.00 93.19 85 ASP A CA 1
ATOM 684 C C . ASP A 1 85 ? 14.617 10.094 -27.562 1.00 93.19 85 ASP A C 1
ATOM 686 O O . ASP A 1 85 ? 13.573 9.615 -27.108 1.00 93.19 85 ASP A O 1
ATOM 690 N N . LYS A 1 86 ? 15.777 9.989 -26.904 1.00 91.50 86 LYS A N 1
ATOM 691 C CA . LYS A 1 86 ? 15.920 9.268 -25.626 1.00 91.50 86 LYS A CA 1
ATOM 692 C C . LYS A 1 86 ? 14.923 9.761 -24.576 1.00 91.50 86 LYS A C 1
ATOM 694 O O . LYS A 1 86 ? 14.334 8.954 -23.860 1.00 91.50 86 LYS A O 1
ATOM 699 N N . GLU A 1 87 ? 14.709 11.073 -24.512 1.00 92.19 87 GLU A N 1
ATOM 700 C CA . GLU A 1 87 ? 13.731 11.678 -23.605 1.00 92.19 87 GLU A CA 1
ATOM 701 C C . GLU A 1 87 ? 12.301 11.231 -23.916 1.00 92.19 87 GLU A C 1
ATOM 703 O O . GLU A 1 87 ? 11.527 10.947 -23.003 1.00 92.19 87 GLU A O 1
ATOM 708 N N . ASP A 1 88 ? 11.948 11.115 -25.193 1.00 92.75 88 ASP A N 1
ATOM 709 C CA . ASP A 1 88 ? 10.611 10.709 -25.611 1.00 92.75 88 ASP A CA 1
ATOM 710 C C . ASP A 1 88 ? 10.366 9.216 -25.397 1.00 92.75 88 ASP A C 1
ATOM 712 O O . ASP A 1 88 ? 9.257 8.823 -25.022 1.00 92.75 88 ASP A O 1
ATOM 716 N N . VAL A 1 89 ? 11.398 8.381 -25.546 1.00 93.12 89 VAL A N 1
ATOM 717 C CA . VAL A 1 89 ? 11.338 6.971 -25.140 1.00 93.12 89 VAL A CA 1
ATOM 718 C C . VAL A 1 89 ? 11.057 6.867 -23.641 1.00 93.12 89 VAL A C 1
ATOM 720 O O . VAL A 1 89 ? 10.139 6.145 -23.249 1.00 93.12 89 VAL A O 1
ATOM 723 N N . ILE A 1 90 ? 11.772 7.627 -22.804 1.00 92.06 90 ILE A N 1
ATOM 724 C CA . ILE A 1 90 ? 11.555 7.637 -21.348 1.00 92.06 90 ILE A CA 1
ATOM 725 C C . ILE A 1 90 ? 10.131 8.091 -21.020 1.00 92.06 90 ILE A C 1
ATOM 727 O O . ILE A 1 90 ? 9.428 7.381 -20.301 1.00 92.06 90 ILE A O 1
ATOM 731 N N . LYS A 1 91 ? 9.666 9.216 -21.585 1.00 92.94 91 LYS A N 1
ATOM 732 C CA . LYS A 1 91 ? 8.294 9.710 -21.374 1.00 92.94 91 LYS A CA 1
ATOM 733 C C . LYS A 1 91 ? 7.267 8.636 -21.713 1.00 92.94 91 LYS A C 1
ATOM 735 O O . LYS A 1 91 ? 6.388 8.373 -20.904 1.00 92.94 91 LYS A O 1
ATOM 740 N N . ARG A 1 92 ? 7.395 7.967 -22.862 1.00 92.8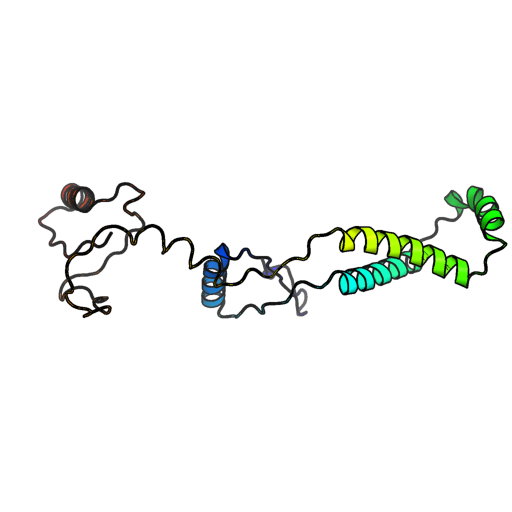1 92 ARG A N 1
ATOM 741 C CA . ARG A 1 92 ? 6.448 6.923 -23.287 1.00 92.81 92 ARG A CA 1
ATOM 742 C C . ARG A 1 92 ? 6.474 5.698 -22.380 1.00 92.81 92 ARG A C 1
ATOM 744 O O . ARG A 1 92 ? 5.410 5.181 -22.059 1.00 92.81 92 ARG A O 1
ATOM 751 N N . VAL A 1 93 ? 7.650 5.250 -21.942 1.00 92.25 93 VAL A N 1
ATOM 752 C CA . VAL A 1 93 ? 7.780 4.119 -21.007 1.00 92.25 93 VAL A CA 1
ATOM 753 C C . VAL A 1 93 ? 7.136 4.453 -19.660 1.00 92.25 93 VAL A C 1
ATOM 755 O O . VAL A 1 93 ? 6.359 3.658 -19.135 1.00 92.25 93 VAL A O 1
ATOM 758 N N . VAL A 1 94 ? 7.400 5.648 -19.130 1.00 91.12 94 VAL A N 1
ATOM 759 C CA . VAL A 1 94 ? 6.801 6.134 -17.880 1.00 91.12 94 VAL A CA 1
ATOM 760 C C . VAL A 1 94 ? 5.286 6.296 -18.034 1.00 91.12 94 VAL A C 1
ATOM 762 O O . VAL A 1 94 ? 4.540 5.837 -17.174 1.00 91.12 94 VAL A O 1
ATOM 765 N N . SER A 1 95 ? 4.808 6.873 -19.141 1.00 90.81 95 SER A N 1
ATOM 766 C CA . SER A 1 95 ? 3.375 7.021 -19.423 1.00 90.81 95 SER A CA 1
ATOM 767 C C . SER A 1 95 ? 2.656 5.681 -19.558 1.00 90.81 95 SER A C 1
ATOM 769 O O . SER A 1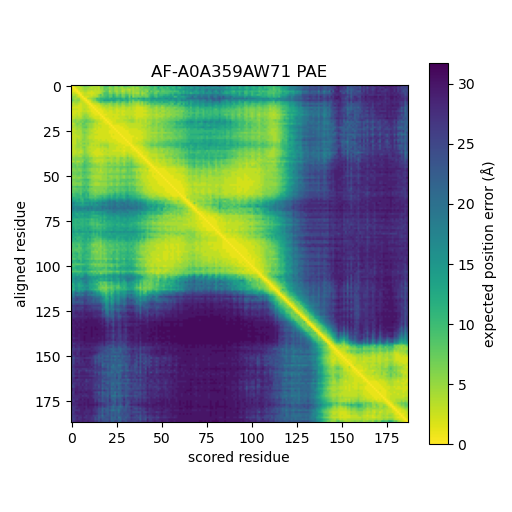 95 ? 1.520 5.571 -19.112 1.00 90.81 95 SER A O 1
ATOM 771 N N . LEU A 1 96 ? 3.289 4.654 -20.137 1.00 91.12 96 LEU A N 1
ATOM 772 C CA . LEU A 1 96 ? 2.701 3.314 -20.226 1.00 91.12 96 LEU A CA 1
ATOM 773 C C . LEU A 1 96 ? 2.426 2.730 -18.837 1.00 91.12 96 LEU A C 1
ATOM 775 O O . LEU A 1 96 ? 1.320 2.250 -18.586 1.00 91.12 96 LEU A O 1
ATOM 779 N N . GLU A 1 97 ? 3.402 2.803 -17.928 1.00 89.31 97 GLU A N 1
ATOM 780 C CA . GLU A 1 97 ? 3.209 2.306 -16.563 1.00 89.31 97 GLU A CA 1
ATOM 781 C C . GLU A 1 97 ? 2.249 3.204 -15.771 1.00 89.31 97 GLU A C 1
ATOM 783 O O . GLU A 1 97 ? 1.381 2.707 -15.057 1.00 89.31 97 GLU A O 1
ATOM 788 N N . PHE A 1 98 ? 2.328 4.524 -15.941 1.00 87.50 98 PHE A N 1
ATOM 789 C CA . PHE A 1 98 ? 1.433 5.460 -15.267 1.00 87.50 98 PHE A CA 1
ATOM 790 C C . PHE A 1 98 ? -0.034 5.273 -15.674 1.00 87.50 98 PHE A C 1
ATOM 792 O O . PHE A 1 98 ? -0.900 5.192 -14.806 1.00 87.50 98 PHE A O 1
ATOM 799 N N . ASN A 1 99 ? -0.322 5.119 -16.970 1.00 87.69 99 ASN A N 1
ATOM 800 C CA . ASN A 1 99 ? -1.680 4.867 -17.461 1.00 87.69 99 ASN A CA 1
ATOM 801 C C . ASN A 1 99 ? -2.245 3.564 -16.886 1.00 87.69 99 ASN A C 1
ATOM 803 O O . ASN A 1 99 ? -3.395 3.519 -16.457 1.00 87.69 99 ASN A O 1
ATOM 807 N N . ARG A 1 100 ? -1.414 2.520 -16.796 1.00 87.31 100 ARG A N 1
ATOM 808 C CA . ARG A 1 100 ? -1.791 1.256 -16.157 1.00 87.31 100 ARG A CA 1
ATOM 809 C C . ARG A 1 100 ? -2.136 1.435 -14.675 1.00 87.31 100 ARG A C 1
ATOM 811 O O . ARG A 1 100 ? -3.077 0.803 -14.196 1.00 87.31 100 ARG A O 1
ATOM 818 N N . LEU A 1 101 ? -1.381 2.260 -13.946 1.00 86.50 101 LEU A N 1
ATOM 819 C CA . LEU A 1 101 ? -1.651 2.563 -12.536 1.00 86.50 101 LEU A CA 1
ATOM 820 C C . LEU A 1 101 ? -2.956 3.352 -12.385 1.00 86.50 101 LEU A C 1
ATOM 822 O O . LEU A 1 101 ? -3.794 2.974 -11.569 1.00 86.50 101 LEU A O 1
ATOM 826 N N . ILE A 1 102 ? -3.164 4.385 -13.205 1.00 82.88 102 ILE A N 1
ATOM 827 C CA . ILE A 1 102 ? -4.410 5.158 -13.242 1.00 82.88 102 ILE A CA 1
ATOM 828 C C . ILE A 1 102 ? -5.602 4.238 -13.476 1.00 82.88 102 ILE A C 1
ATOM 830 O O . ILE A 1 102 ? -6.533 4.250 -12.679 1.00 82.88 102 ILE A O 1
ATOM 834 N N . ASP A 1 103 ? -5.561 3.403 -14.512 1.00 82.94 103 ASP A N 1
ATOM 835 C CA . ASP A 1 103 ? -6.668 2.503 -14.841 1.00 82.94 103 ASP A CA 1
ATOM 836 C C . ASP A 1 103 ? -7.000 1.540 -13.698 1.00 82.94 103 ASP A C 1
ATOM 838 O O . ASP A 1 103 ? -8.157 1.151 -13.527 1.00 82.94 103 ASP A O 1
ATOM 842 N N . TYR A 1 104 ? -5.993 1.137 -12.923 1.00 82.50 104 TYR A N 1
ATOM 843 C CA . TYR A 1 104 ? -6.162 0.255 -11.776 1.00 82.50 104 TYR A CA 1
ATOM 844 C C . TYR A 1 104 ? -6.771 0.984 -10.570 1.00 82.50 104 TYR A C 1
ATOM 846 O O . TYR A 1 104 ? -7.718 0.478 -9.970 1.00 82.50 104 TYR A O 1
ATOM 854 N N . TYR A 1 105 ? -6.259 2.169 -10.221 1.00 78.62 105 TYR A N 1
ATOM 855 C CA . TYR A 1 105 ? -6.697 2.902 -9.028 1.00 78.62 105 TYR A CA 1
ATOM 856 C C . TYR A 1 105 ? -7.942 3.766 -9.253 1.00 78.62 105 TYR A C 1
ATOM 858 O O . TYR A 1 105 ? -8.724 3.914 -8.324 1.00 78.62 105 TYR A O 1
ATOM 866 N N . GLN A 1 106 ? -8.189 4.283 -10.459 1.00 71.94 106 GLN A N 1
ATOM 867 C CA . GLN A 1 106 ? -9.430 5.007 -10.778 1.00 71.94 106 GLN A CA 1
ATOM 868 C C . GLN A 1 106 ? -10.659 4.098 -10.769 1.00 71.94 106 GLN A C 1
ATOM 870 O O . GLN A 1 106 ? -11.759 4.555 -10.476 1.00 71.94 106 GLN A O 1
ATOM 875 N N . LYS A 1 107 ? -10.492 2.817 -11.114 1.00 71.12 107 LYS A N 1
ATOM 876 C CA . LYS A 1 107 ? -11.578 1.827 -11.065 1.00 71.12 107 LYS A CA 1
ATOM 877 C C . LYS A 1 107 ? -11.794 1.254 -9.667 1.00 71.12 107 LYS A C 1
ATOM 879 O O . LYS A 1 107 ? -12.778 0.547 -9.462 1.00 71.12 107 LYS A O 1
ATOM 884 N N . ALA A 1 108 ? -10.875 1.496 -8.734 1.00 67.50 108 ALA A N 1
ATOM 885 C CA . ALA A 1 108 ? -11.046 1.062 -7.360 1.00 67.50 108 ALA A CA 1
ATOM 886 C C . ALA A 1 108 ? -12.103 1.944 -6.684 1.00 67.50 108 ALA A C 1
ATOM 888 O O . ALA A 1 108 ? -12.061 3.166 -6.805 1.00 67.50 108 ALA A O 1
ATOM 889 N N . GLU A 1 109 ? -13.052 1.324 -5.980 1.00 66.38 109 GLU A N 1
ATOM 890 C CA . GLU A 1 109 ? -14.003 2.068 -5.153 1.00 66.38 109 GLU A CA 1
ATOM 891 C C . GLU A 1 109 ? -13.242 2.912 -4.124 1.00 66.38 109 GLU A C 1
ATOM 893 O O . GLU A 1 109 ? -12.307 2.432 -3.471 1.00 66.38 109 GLU A O 1
ATOM 898 N N . GLU A 1 110 ? -13.642 4.176 -3.985 1.00 66.56 110 GLU A N 1
ATOM 899 C CA . GLU A 1 110 ? -13.095 5.053 -2.960 1.00 66.56 110 GLU A CA 1
ATOM 900 C C . GLU A 1 110 ? -13.436 4.476 -1.581 1.00 66.56 110 GLU A C 1
ATOM 902 O O . GLU A 1 110 ? -14.592 4.180 -1.269 1.00 66.56 110 GLU A O 1
ATOM 907 N N . ILE A 1 111 ? -12.410 4.256 -0.757 1.00 70.00 111 ILE A N 1
ATOM 908 C CA . ILE A 1 111 ? -12.597 3.661 0.564 1.00 70.00 111 ILE A CA 1
ATOM 909 C C . ILE A 1 111 ? -13.131 4.748 1.493 1.00 70.00 111 ILE A C 1
ATOM 911 O O . ILE A 1 111 ? -12.367 5.526 2.064 1.00 70.00 111 ILE A O 1
ATOM 915 N N . GLU A 1 112 ? -14.448 4.787 1.665 1.00 70.50 112 GLU A N 1
ATOM 916 C CA . GLU A 1 112 ? -15.066 5.666 2.650 1.00 70.50 112 GLU A CA 1
ATOM 917 C C . GLU A 1 112 ? -14.705 5.224 4.072 1.00 70.50 112 GLU A C 1
ATOM 919 O O . GLU A 1 112 ? -14.861 4.058 4.456 1.00 70.50 112 GLU A O 1
ATOM 924 N N . GLU A 1 113 ? -14.264 6.176 4.897 1.00 70.56 113 GLU A N 1
ATOM 925 C CA . GLU A 1 113 ? -14.083 5.906 6.315 1.00 70.56 113 GLU A CA 1
ATOM 926 C C . GLU A 1 113 ? -15.447 5.678 6.985 1.00 70.56 113 GLU A C 1
ATOM 928 O O . GLU A 1 113 ? -16.294 6.578 7.023 1.00 70.56 113 GLU A O 1
ATOM 933 N N . PRO A 1 114 ? -15.690 4.500 7.578 1.00 68.75 114 PRO A N 1
ATOM 934 C CA . PRO A 1 114 ? -16.980 4.217 8.180 1.00 68.75 114 PRO A CA 1
ATOM 935 C C . PRO A 1 114 ? -17.216 5.109 9.406 1.00 68.75 114 PRO A C 1
ATOM 937 O O . PRO A 1 114 ? -16.497 5.029 10.405 1.00 68.75 114 PRO A O 1
ATOM 940 N N . SER A 1 115 ? -18.270 5.929 9.356 1.00 65.81 115 SER A N 1
ATOM 941 C CA . SER A 1 115 ? -18.625 6.811 10.472 1.00 65.81 115 SER A CA 1
ATOM 942 C C . SER A 1 115 ? -19.141 6.026 11.692 1.00 65.81 115 SER A C 1
ATOM 944 O O . SER A 1 115 ? -19.902 5.058 11.580 1.00 65.81 115 SER A O 1
ATOM 946 N N . GLU A 1 116 ? -18.758 6.459 12.898 1.00 61.44 116 GLU A N 1
ATOM 947 C CA . GLU A 1 116 ? -19.153 5.812 14.164 1.00 61.44 116 GLU A CA 1
ATOM 948 C C . GLU A 1 116 ? -20.669 5.864 14.425 1.00 61.44 116 GLU A C 1
ATOM 950 O O . GLU A 1 116 ? -21.211 5.052 15.182 1.00 61.44 116 GLU A O 1
ATOM 955 N N . GLN A 1 117 ? -21.371 6.798 13.782 1.00 56.06 117 GLN A N 1
ATOM 956 C CA . GLN A 1 117 ? -22.797 7.044 13.983 1.00 56.06 117 GLN A CA 1
ATOM 957 C C . GLN A 1 117 ? -23.681 5.979 13.309 1.00 56.06 117 GLN A C 1
ATOM 959 O O . GLN A 1 117 ? -24.757 5.655 13.825 1.00 56.06 117 GLN A O 1
ATOM 964 N N . SER A 1 118 ? -23.236 5.420 12.177 1.00 50.38 118 SER A N 1
ATOM 965 C CA . SER A 1 118 ? -24.064 4.576 11.303 1.00 50.38 118 SER A CA 1
ATOM 966 C C . SER A 1 118 ? -24.440 3.227 11.923 1.00 50.38 118 SER A C 1
ATOM 968 O O . SER A 1 118 ? -25.514 2.695 11.652 1.00 50.38 118 SER A O 1
ATOM 970 N N . TYR A 1 119 ? -23.610 2.689 12.821 1.00 52.84 119 TYR A N 1
ATOM 971 C CA . TYR A 1 119 ? -23.831 1.361 13.408 1.00 52.84 119 TYR A CA 1
ATOM 972 C C . TYR A 1 119 ? -24.633 1.386 14.719 1.00 52.84 119 TYR A C 1
ATOM 974 O O . TYR A 1 119 ? -25.302 0.413 15.055 1.00 52.84 119 TYR A O 1
ATOM 982 N N . SER A 1 120 ? -24.640 2.509 15.445 1.00 52.84 120 SER A N 1
ATOM 983 C CA . SER A 1 120 ? -25.364 2.641 16.724 1.00 52.84 120 SER A CA 1
ATOM 984 C C . SER A 1 120 ? -26.885 2.773 16.544 1.00 52.84 120 SER A C 1
ATOM 986 O O . SER A 1 120 ? -27.664 2.424 17.438 1.00 52.84 120 SER A O 1
ATOM 988 N N . LYS A 1 121 ? -27.339 3.265 15.383 1.00 49.38 121 LYS A N 1
ATOM 989 C CA . LYS A 1 121 ? -28.753 3.601 15.158 1.00 49.38 121 LYS A CA 1
ATOM 990 C C . LYS A 1 121 ? -29.611 2.405 14.723 1.00 49.38 121 LYS A C 1
ATOM 992 O O . LYS A 1 121 ? -30.810 2.401 15.002 1.00 49.38 121 LYS A O 1
ATOM 997 N N . ASN A 1 122 ? -29.026 1.372 14.112 1.00 46.69 122 ASN A N 1
ATOM 998 C CA . ASN A 1 122 ? -29.811 0.272 13.536 1.00 46.69 122 ASN A CA 1
ATOM 999 C C . ASN A 1 122 ? -30.155 -0.865 14.512 1.00 46.69 122 ASN A C 1
ATOM 1001 O O . ASN A 1 122 ? -31.180 -1.514 14.320 1.00 46.69 122 ASN A O 1
ATOM 1005 N N . GLU A 1 123 ? -29.410 -1.058 15.604 1.00 49.53 123 GLU A N 1
ATOM 1006 C CA . GLU A 1 123 ? -29.758 -2.086 16.605 1.00 49.53 123 GLU A CA 1
ATOM 1007 C C . GLU A 1 123 ? -30.672 -1.581 17.728 1.00 49.53 123 GLU A C 1
ATOM 1009 O O . GLU A 1 123 ? -31.410 -2.358 18.328 1.00 49.53 123 GLU A O 1
ATOM 1014 N N . ARG A 1 124 ? -30.700 -0.272 18.006 1.00 48.31 124 ARG A N 1
ATOM 1015 C CA . ARG A 1 124 ? -31.511 0.274 19.114 1.00 48.31 124 ARG A CA 1
ATOM 1016 C C . ARG A 1 124 ? -32.947 0.627 18.739 1.00 48.31 124 ARG A C 1
ATOM 1018 O O . ARG A 1 124 ? -33.742 0.920 19.631 1.00 48.31 124 ARG A O 1
ATOM 1025 N N . THR A 1 125 ? -33.291 0.608 17.451 1.00 47.06 125 THR A N 1
ATOM 1026 C CA . THR A 1 125 ? -34.590 1.122 16.979 1.00 47.06 125 THR A CA 1
ATOM 1027 C C . THR A 1 125 ? -35.628 0.020 16.727 1.00 47.06 125 THR A C 1
ATOM 1029 O O . THR A 1 125 ? -36.813 0.324 16.650 1.00 47.06 125 THR A O 1
ATOM 1032 N N . ARG A 1 126 ? -35.241 -1.266 16.685 1.00 48.06 126 ARG A N 1
ATOM 1033 C CA . ARG A 1 126 ? -36.198 -2.375 16.472 1.00 48.06 126 ARG A CA 1
ATOM 1034 C C . ARG A 1 126 ? -36.862 -2.941 17.734 1.00 48.06 126 ARG A C 1
ATOM 1036 O O . ARG A 1 126 ? -37.852 -3.640 17.594 1.00 48.06 126 ARG A O 1
ATOM 1043 N N . ASN A 1 127 ? -36.416 -2.567 18.938 1.00 46.12 127 ASN A N 1
ATOM 1044 C CA . ASN A 1 127 ? -37.006 -3.034 20.209 1.00 46.12 127 ASN A CA 1
ATOM 1045 C C . ASN A 1 127 ? -37.741 -1.941 21.014 1.00 46.12 127 ASN A C 1
ATOM 1047 O O . ASN A 1 127 ? -37.875 -2.044 22.227 1.00 46.12 127 ASN A O 1
ATOM 1051 N N . ARG A 1 128 ? -38.211 -0.861 20.371 1.00 48.50 128 ARG A N 1
ATOM 1052 C CA . ARG A 1 128 ? -38.939 0.240 21.044 1.00 48.50 128 ARG A CA 1
ATOM 1053 C C . ARG A 1 128 ? -40.353 0.477 20.513 1.00 48.50 128 ARG A C 1
ATOM 1055 O O . ARG A 1 128 ? -40.831 1.610 20.494 1.00 48.50 128 ARG A O 1
ATOM 1062 N N . LYS A 1 129 ? -41.039 -0.572 20.071 1.00 45.91 129 LYS A N 1
ATOM 1063 C CA . LYS A 1 129 ? -42.454 -0.472 19.699 1.00 45.91 129 LYS A CA 1
ATOM 1064 C C . LYS A 1 129 ? -43.198 -1.676 20.269 1.00 45.91 129 LYS A C 1
ATOM 1066 O O . LYS A 1 129 ? -43.273 -2.695 19.602 1.00 45.91 129 LYS A O 1
ATOM 1071 N N . ASN A 1 130 ? -43.594 -1.513 21.535 1.00 43.97 130 ASN A N 1
ATOM 1072 C CA . ASN A 1 130 ? -44.367 -2.363 22.462 1.00 43.97 130 ASN A CA 1
ATOM 1073 C C . ASN A 1 130 ? -43.584 -2.285 23.788 1.00 43.97 130 ASN A C 1
ATOM 1075 O O . ASN A 1 130 ? -42.458 -2.750 23.838 1.00 43.97 130 ASN A O 1
ATOM 1079 N N . GLU A 1 131 ? -43.971 -1.577 24.843 1.00 45.62 131 GLU A N 1
ATOM 1080 C CA . GLU A 1 131 ? -45.286 -1.218 25.360 1.00 45.62 131 GLU A CA 1
ATOM 1081 C C . GLU A 1 131 ? -45.215 0.169 26.024 1.00 45.62 131 GLU A C 1
ATOM 1083 O O . GLU A 1 131 ? -44.231 0.541 26.665 1.00 45.62 131 GLU A O 1
ATOM 1088 N N . ARG A 1 132 ? -46.276 0.961 25.852 1.00 48.69 132 ARG A N 1
ATOM 1089 C CA . ARG A 1 132 ? -46.573 2.098 26.725 1.00 48.69 132 ARG A CA 1
ATOM 1090 C C . ARG A 1 132 ? -47.032 1.528 28.066 1.00 48.69 132 ARG A C 1
ATOM 1092 O O . ARG A 1 132 ? -48.130 0.991 28.132 1.00 48.69 132 ARG A O 1
ATOM 1099 N N . GLY A 1 133 ? -46.225 1.695 29.103 1.00 43.69 133 GLY A N 1
ATOM 1100 C CA . GLY A 1 133 ? -46.611 1.400 30.478 1.00 43.69 133 GLY A CA 1
ATOM 1101 C C . GLY A 1 133 ? -45.518 1.834 31.445 1.00 43.69 133 GLY A C 1
ATOM 1102 O O . GLY A 1 133 ? -44.391 1.371 31.353 1.00 43.69 133 GLY A O 1
ATOM 1103 N N . ASP A 1 134 ? -45.872 2.760 32.328 1.00 40.78 134 ASP A N 1
ATOM 1104 C CA . ASP A 1 134 ? -45.224 3.034 33.611 1.00 40.78 134 ASP A CA 1
ATOM 1105 C C . ASP A 1 134 ? -43.873 3.761 33.649 1.00 40.78 134 ASP A C 1
ATOM 1107 O O . ASP A 1 134 ? -42.763 3.249 33.768 1.00 40.78 134 ASP A O 1
ATOM 1111 N N . LYS A 1 135 ? -44.067 5.076 33.668 1.00 55.97 135 LYS A N 1
ATOM 1112 C CA . LYS A 1 135 ? -43.256 6.111 34.291 1.00 55.97 135 LYS A CA 1
ATOM 1113 C C . LYS A 1 135 ? -43.006 5.794 35.779 1.00 55.97 135 LYS A C 1
ATOM 1115 O O . LYS A 1 135 ? -43.738 6.300 36.616 1.00 55.97 135 LYS A O 1
ATOM 1120 N N . TYR A 1 136 ? -41.942 5.059 36.107 1.00 41.50 136 TYR A N 1
ATOM 1121 C CA . TYR A 1 136 ? -41.336 5.096 37.444 1.00 41.50 136 TYR A CA 1
ATOM 1122 C C . TYR A 1 136 ? -39.802 5.079 37.387 1.00 41.50 136 TYR A C 1
ATOM 1124 O O . TYR A 1 136 ? -39.177 4.302 36.675 1.00 41.50 136 TYR A O 1
ATOM 1132 N N . ASP A 1 137 ? -39.247 6.023 38.140 1.00 41.62 137 ASP A N 1
ATOM 1133 C CA . ASP A 1 137 ? -37.895 6.121 38.679 1.00 41.62 137 ASP A CA 1
ATOM 1134 C C . ASP A 1 137 ? -36.679 5.929 37.762 1.00 41.62 137 ASP A C 1
ATOM 1136 O O . ASP A 1 137 ? -36.121 4.852 37.554 1.00 41.62 137 ASP A O 1
ATOM 1140 N N . ARG A 1 138 ? -36.159 7.070 37.307 1.00 47.66 138 ARG A N 1
ATOM 1141 C CA . ARG A 1 138 ? -34.796 7.216 36.792 1.00 47.66 138 ARG A CA 1
ATOM 1142 C C . ARG A 1 138 ? -33.841 7.420 37.975 1.00 47.66 138 ARG A C 1
ATOM 1144 O O . ARG A 1 138 ? -33.176 8.445 38.074 1.00 47.66 138 ARG A O 1
ATOM 1151 N N . GLY A 1 139 ? -33.794 6.440 38.867 1.00 44.22 139 GLY A N 1
ATOM 1152 C CA . GLY A 1 139 ? -32.886 6.391 40.003 1.00 44.22 139 GLY A CA 1
ATOM 1153 C C . GLY A 1 139 ? -31.986 5.166 39.903 1.00 44.22 139 GLY A C 1
ATOM 1154 O O . GLY A 1 139 ? -32.457 4.060 39.693 1.00 44.22 139 GLY A O 1
ATOM 1155 N N . ASP A 1 140 ? -30.689 5.387 40.076 1.00 44.72 140 ASP A N 1
ATOM 1156 C CA . ASP A 1 140 ? -29.713 4.367 40.462 1.00 44.72 140 ASP A CA 1
ATOM 1157 C C . ASP A 1 140 ? -29.112 3.455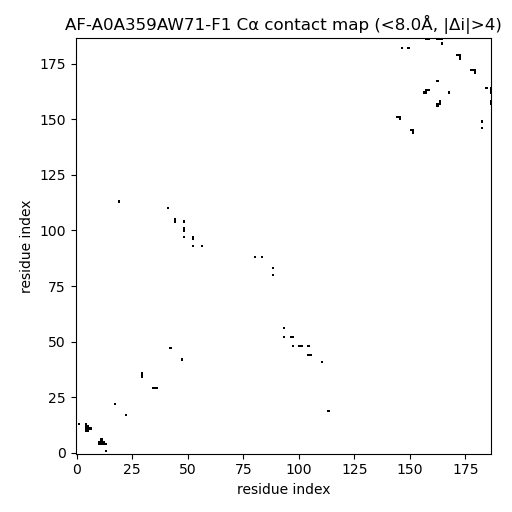 39.372 1.00 44.72 140 ASP A C 1
ATOM 1159 O O . 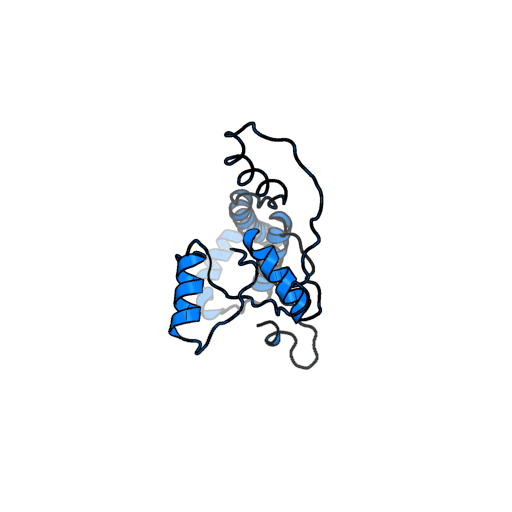ASP A 1 140 ? -29.352 2.255 39.246 1.00 44.72 140 ASP A O 1
ATOM 1163 N N . LYS A 1 141 ? -28.201 4.051 38.597 1.00 47.62 141 LYS A N 1
ATOM 1164 C CA . LYS A 1 141 ? -27.248 3.339 37.732 1.00 47.62 141 LYS A CA 1
ATOM 1165 C C . LYS A 1 141 ? -25.924 3.021 38.440 1.00 47.62 141 LYS A C 1
ATOM 1167 O O . LYS A 1 141 ? -24.910 2.866 37.757 1.00 47.62 141 LYS A O 1
ATOM 1172 N N . ASN A 1 142 ? -25.908 2.937 39.773 1.00 46.19 142 ASN A N 1
ATOM 1173 C CA . ASN A 1 142 ? -24.672 2.784 40.540 1.00 46.19 142 ASN A CA 1
ATOM 1174 C C . ASN A 1 142 ? -24.671 1.667 41.588 1.00 46.19 142 ASN A C 1
ATOM 1176 O O . ASN A 1 142 ? -23.745 1.610 42.394 1.00 46.19 142 ASN A O 1
ATOM 1180 N N . ASN A 1 143 ? -25.573 0.688 41.511 1.00 54.34 143 ASN A N 1
ATOM 1181 C CA . ASN A 1 143 ? -25.499 -0.481 42.390 1.00 54.34 143 ASN A CA 1
ATOM 1182 C C . ASN A 1 143 ? -24.500 -1.550 41.878 1.00 54.34 143 ASN A C 1
ATOM 1184 O O . ASN A 1 143 ? -24.834 -2.701 41.600 1.00 54.34 143 ASN A O 1
ATOM 1188 N N . ARG A 1 144 ? -23.242 -1.137 41.659 1.00 60.75 144 ARG A N 1
ATOM 1189 C CA . ARG A 1 144 ? -22.125 -2.027 41.275 1.00 60.75 144 ARG A CA 1
ATOM 1190 C C . ARG A 1 144 ? -21.489 -2.741 42.467 1.00 60.75 144 ARG A C 1
ATOM 1192 O O . ARG A 1 144 ? -20.647 -3.609 42.247 1.00 60.75 144 ARG A O 1
ATOM 1199 N N . GLN A 1 145 ? -21.862 -2.391 43.694 1.00 70.62 145 GLN A N 1
ATOM 1200 C CA . GLN A 1 145 ? -21.345 -3.051 44.887 1.00 70.62 145 GLN A CA 1
ATOM 1201 C C . GLN A 1 145 ? -22.239 -4.238 45.268 1.00 70.62 145 GLN A C 1
ATOM 1203 O O . GLN A 1 145 ? -23.461 -4.119 45.194 1.00 70.62 145 GLN A O 1
ATOM 1208 N N . PRO A 1 146 ? -21.658 -5.396 45.628 1.00 73.88 146 PRO A N 1
ATOM 1209 C CA . PRO A 1 146 ? -22.438 -6.478 46.209 1.00 73.88 146 PRO A CA 1
ATOM 1210 C C . PRO A 1 146 ? -23.033 -6.030 47.549 1.00 73.88 146 PRO A C 1
ATOM 1212 O O . PRO A 1 146 ? -22.428 -5.233 48.269 1.00 73.88 146 PRO A O 1
ATOM 1215 N N . GLU A 1 147 ? -24.210 -6.556 47.891 1.00 79.00 147 GLU A N 1
ATOM 1216 C CA . GLU A 1 147 ? -24.808 -6.347 49.211 1.00 79.00 147 GLU A CA 1
ATOM 1217 C C . GLU A 1 147 ? -23.820 -6.739 50.323 1.00 79.00 147 GLU A C 1
ATOM 1219 O O . GLU A 1 147 ? -23.020 -7.666 50.173 1.00 79.00 147 GLU A O 1
ATOM 1224 N N . LYS A 1 148 ? -23.856 -6.025 51.456 1.00 78.88 148 LYS A N 1
ATOM 1225 C CA . LYS A 1 148 ? -22.925 -6.243 52.572 1.00 78.88 148 LYS A CA 1
ATOM 1226 C C . LYS A 1 148 ? -22.990 -7.705 53.038 1.00 78.88 148 LYS A C 1
ATOM 1228 O O . LYS A 1 148 ? -24.035 -8.166 53.484 1.00 78.88 148 LYS A O 1
ATOM 1233 N N . GLY A 1 149 ? -21.862 -8.414 52.957 1.00 85.25 149 GLY A N 1
ATOM 1234 C CA . GLY A 1 149 ? -21.763 -9.843 53.288 1.00 85.25 149 GLY A CA 1
ATOM 1235 C C . GLY A 1 149 ? -21.832 -10.791 52.085 1.00 85.25 149 GLY A C 1
ATOM 1236 O O . GLY A 1 149 ? -21.678 -11.995 52.273 1.00 85.25 149 GLY A O 1
ATOM 1237 N N . TYR A 1 15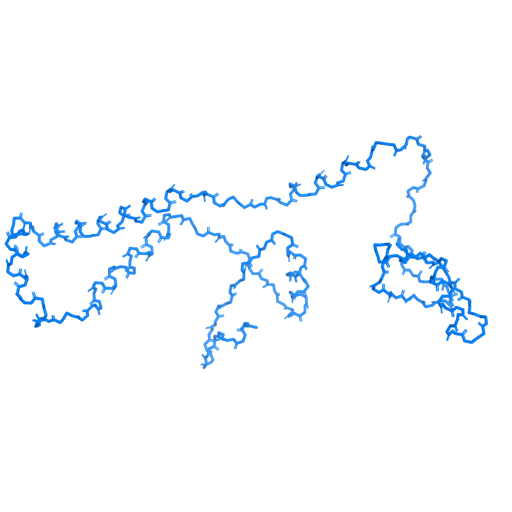0 ? -22.006 -10.271 50.868 1.00 85.31 150 TYR A N 1
ATOM 1238 C CA . TYR A 1 150 ? -21.935 -11.038 49.625 1.00 85.31 150 TYR A CA 1
ATOM 1239 C C . TYR A 1 150 ? -20.682 -10.694 48.813 1.00 85.31 150 TYR A C 1
ATOM 1241 O O . TYR A 1 150 ? -20.197 -9.563 48.814 1.00 85.31 150 TYR A O 1
ATOM 1249 N N . THR A 1 151 ? -20.197 -11.678 48.055 1.00 85.94 151 THR A N 1
ATOM 1250 C CA . THR A 1 151 ? -19.133 -11.507 47.059 1.00 85.94 151 THR A CA 1
ATOM 1251 C C . THR A 1 151 ? -19.734 -11.642 45.667 1.00 85.94 151 THR A C 1
ATOM 1253 O O . THR A 1 151 ? -20.428 -12.616 45.379 1.00 85.94 151 THR A O 1
ATOM 1256 N N . ARG A 1 152 ? -19.467 -10.673 44.783 1.00 86.00 152 ARG A N 1
ATOM 1257 C CA . ARG A 1 152 ? -19.926 -10.735 43.391 1.00 86.00 152 ARG A CA 1
ATOM 1258 C C . ARG A 1 152 ? -19.023 -11.666 42.585 1.00 86.00 152 ARG A C 1
ATOM 1260 O O . ARG A 1 152 ? -17.820 -11.431 42.503 1.00 86.00 152 ARG A O 1
ATOM 1267 N N . LEU A 1 153 ? -19.618 -12.676 41.960 1.00 86.94 153 LEU A N 1
ATOM 1268 C CA . LEU A 1 153 ? -18.944 -13.587 41.037 1.00 86.94 153 LEU A CA 1
ATOM 1269 C C . LEU A 1 153 ? -19.374 -13.279 39.599 1.00 86.94 153 LEU A C 1
ATOM 1271 O O . LEU A 1 153 ? -20.522 -12.911 39.355 1.00 86.94 153 LEU A O 1
ATOM 1275 N N . PHE A 1 154 ? -18.445 -13.426 38.655 1.00 88.56 154 PHE A N 1
ATOM 1276 C CA . PHE A 1 154 ? -18.716 -13.311 37.224 1.00 88.56 154 PHE A CA 1
ATOM 1277 C C . PHE A 1 154 ? -18.478 -14.665 36.565 1.00 88.56 154 PHE A C 1
ATOM 1279 O O . PHE A 1 154 ? -17.396 -15.235 36.690 1.00 88.56 154 PHE A O 1
ATOM 1286 N N . ILE A 1 155 ? -19.489 -15.151 35.853 1.00 85.81 155 ILE A N 1
ATOM 1287 C CA . ILE A 1 155 ? -19.427 -16.370 35.050 1.00 85.81 155 ILE A CA 1
ATOM 1288 C C . ILE A 1 155 ? -19.599 -15.995 33.581 1.00 85.81 155 ILE A C 1
ATOM 1290 O O . ILE A 1 155 ? -20.385 -15.113 33.246 1.00 85.81 155 ILE A O 1
ATOM 1294 N N . ASN A 1 156 ? -18.833 -16.633 32.700 1.00 87.56 156 ASN A N 1
ATOM 1295 C CA . ASN A 1 156 ? -18.825 -16.325 31.270 1.00 87.56 156 ASN A CA 1
ATOM 1296 C C . ASN A 1 156 ? -19.866 -17.167 30.508 1.00 87.56 156 ASN A C 1
ATOM 1298 O O . ASN A 1 156 ? -19.531 -17.815 29.522 1.00 87.56 156 ASN A O 1
ATOM 1302 N N . ILE A 1 157 ? -21.093 -17.223 31.035 1.00 85.38 157 ILE A N 1
ATOM 1303 C CA . ILE A 1 157 ? -22.235 -17.962 30.482 1.00 85.38 157 ILE A CA 1
ATOM 1304 C C . ILE A 1 157 ? -23.454 -17.045 30.594 1.00 85.38 157 ILE A C 1
ATOM 1306 O O . ILE A 1 157 ? -23.689 -16.465 31.656 1.00 85.38 157 ILE A O 1
ATOM 1310 N N . GLY A 1 158 ? -24.217 -16.895 29.514 1.00 86.75 158 GLY A N 1
ATOM 1311 C CA . GLY A 1 158 ? -25.385 -16.017 29.460 1.00 86.75 158 GLY A CA 1
ATOM 1312 C C . GLY A 1 158 ? -26.657 -16.707 28.973 1.00 86.75 158 GLY A C 1
ATOM 1313 O O . GLY A 1 158 ? -26.714 -17.919 28.777 1.00 86.75 158 GLY A O 1
ATOM 1314 N N . LYS A 1 159 ? -27.701 -15.907 28.730 1.00 84.62 159 LYS A N 1
ATOM 1315 C CA . LYS A 1 159 ? -29.007 -16.400 28.249 1.00 84.62 159 LYS A CA 1
ATOM 1316 C C . LYS A 1 159 ? -28.925 -17.164 26.924 1.00 84.62 159 LYS A C 1
ATOM 1318 O O . LYS A 1 159 ? -29.687 -18.102 26.725 1.00 84.62 159 LYS A O 1
ATOM 1323 N N . ILE A 1 160 ? -28.012 -16.766 26.033 1.00 84.25 160 ILE A N 1
ATOM 1324 C CA . ILE A 1 160 ? -27.787 -17.438 24.739 1.00 84.25 160 ILE A CA 1
ATOM 1325 C C . ILE A 1 160 ? -27.260 -18.862 24.951 1.00 84.25 160 ILE A C 1
ATOM 1327 O O . ILE A 1 160 ? -27.637 -19.769 24.218 1.00 84.25 160 ILE A O 1
ATOM 1331 N N . ASP A 1 161 ? -26.467 -19.067 26.002 1.00 83.12 161 ASP A N 1
ATOM 1332 C CA . ASP A 1 161 ? -25.913 -20.367 26.382 1.00 83.12 161 ASP A CA 1
ATOM 1333 C C . ASP A 1 161 ? -26.910 -21.212 27.203 1.00 83.12 161 ASP A C 1
ATOM 1335 O O . ASP A 1 161 ? -26.549 -22.241 27.768 1.00 83.12 161 ASP A O 1
ATOM 1339 N N . GLY A 1 162 ? -28.171 -20.772 27.315 1.00 84.44 162 GLY A N 1
ATOM 1340 C CA . GLY A 1 162 ? -29.215 -21.454 28.082 1.00 84.44 162 GLY A CA 1
ATOM 1341 C C . GLY A 1 162 ? -29.156 -21.218 29.595 1.00 84.44 162 GLY A C 1
ATOM 1342 O O . GLY A 1 162 ? -29.904 -21.859 30.338 1.00 84.44 162 GLY A O 1
ATOM 1343 N N . ALA A 1 163 ? -28.312 -20.297 30.082 1.00 85.88 163 ALA A N 1
ATOM 1344 C CA . ALA A 1 163 ? -28.286 -19.958 31.501 1.00 85.88 163 ALA A CA 1
ATOM 1345 C C . ALA A 1 163 ? -29.519 -19.141 31.899 1.00 85.88 163 ALA A C 1
ATOM 1347 O O . ALA A 1 163 ? -29.788 -18.055 31.380 1.00 85.88 163 ALA A O 1
ATOM 1348 N N . ASN A 1 164 ? -30.248 -19.663 32.880 1.00 87.69 164 ASN A N 1
ATOM 1349 C CA . ASN A 1 164 ? -31.330 -18.983 33.574 1.00 87.69 164 ASN A CA 1
ATOM 1350 C C . ASN A 1 164 ? -31.086 -19.081 35.101 1.00 87.69 164 ASN A C 1
ATOM 1352 O O . ASN A 1 164 ? -30.286 -19.913 35.546 1.00 87.69 164 ASN A O 1
ATOM 1356 N N . PRO A 1 165 ? -31.739 -18.246 35.931 1.00 87.94 165 PRO A N 1
ATOM 1357 C CA . PRO A 1 165 ? -31.500 -18.262 37.374 1.00 87.94 165 PRO A CA 1
ATOM 1358 C C . PRO A 1 165 ? -31.841 -19.612 38.017 1.00 87.94 165 PRO A C 1
ATOM 1360 O O . PRO A 1 165 ? -31.155 -20.033 38.939 1.00 87.94 165 PRO A O 1
ATOM 1363 N N . ALA A 1 166 ? -32.863 -20.310 37.509 1.00 86.44 166 ALA A N 1
ATOM 1364 C CA . ALA A 1 166 ? -33.293 -21.605 38.034 1.00 86.44 166 ALA A CA 1
ATOM 1365 C C . ALA A 1 166 ? -32.220 -22.693 37.858 1.00 86.44 166 ALA A C 1
ATOM 1367 O O . ALA A 1 166 ? -31.879 -23.379 38.816 1.00 86.44 166 ALA A O 1
ATOM 1368 N N . ASN A 1 167 ? -31.638 -22.799 36.664 1.00 89.31 167 ASN A N 1
ATOM 1369 C CA . ASN A 1 167 ? -30.593 -23.764 36.336 1.00 89.31 167 ASN A CA 1
ATOM 1370 C C . ASN A 1 167 ? -29.295 -23.439 37.083 1.00 89.31 167 ASN A C 1
ATOM 1372 O O . ASN A 1 167 ? -28.625 -24.349 37.559 1.00 89.31 167 ASN A O 1
ATOM 1376 N N . LEU A 1 168 ? -28.955 -22.151 37.236 1.00 88.94 168 LEU A N 1
ATOM 1377 C CA . LEU A 1 168 ? -27.795 -21.730 38.031 1.00 88.94 168 LE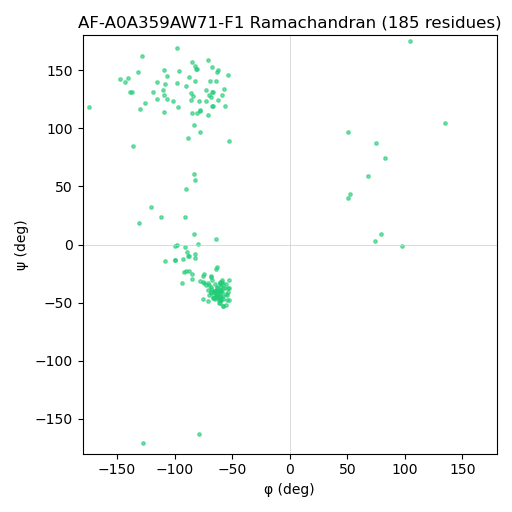U A CA 1
ATOM 1378 C C . LEU A 1 168 ? -27.967 -22.062 39.518 1.00 88.94 168 LEU A C 1
ATOM 1380 O O . LEU A 1 168 ? -27.023 -22.527 40.151 1.00 88.94 168 LEU A O 1
ATOM 1384 N N . MET A 1 169 ? -29.166 -21.857 40.068 1.00 88.31 169 MET A N 1
ATOM 1385 C CA . MET A 1 169 ? -29.486 -22.251 41.441 1.00 88.31 169 MET A CA 1
ATOM 1386 C C . MET A 1 169 ? -29.464 -23.771 41.619 1.00 88.31 169 MET A C 1
ATOM 1388 O O . MET A 1 169 ? -28.942 -24.245 42.623 1.00 88.31 169 MET A O 1
ATOM 1392 N N . GLY A 1 170 ? -29.988 -24.527 40.648 1.00 87.62 170 GLY A N 1
ATOM 1393 C CA . GLY A 1 170 ? -29.914 -25.991 40.633 1.00 87.62 170 GLY A CA 1
ATOM 1394 C C . GLY A 1 170 ? -28.468 -26.477 40.664 1.00 87.62 170 GLY A C 1
ATOM 1395 O O . GLY A 1 170 ? -28.078 -27.180 41.587 1.00 87.62 170 GLY A O 1
ATOM 1396 N N . PHE A 1 171 ? -27.641 -25.973 39.746 1.00 88.44 171 PHE A N 1
ATOM 1397 C CA . PHE A 1 171 ? -26.212 -26.279 39.698 1.00 88.44 171 PHE A CA 1
ATOM 1398 C C . PHE A 1 171 ? -25.493 -25.958 41.019 1.00 88.44 171 PHE A C 1
ATOM 1400 O O . PHE A 1 171 ? -24.687 -26.749 41.501 1.00 88.44 171 PHE A O 1
ATOM 1407 N N . LEU A 1 172 ? -25.794 -24.815 41.641 1.00 88.69 172 LEU A N 1
ATOM 1408 C CA . LEU A 1 172 ? -25.230 -24.467 42.948 1.00 88.69 172 LEU A CA 1
ATOM 1409 C C . LEU A 1 172 ? -25.628 -25.468 44.039 1.00 88.69 172 LEU A C 1
ATOM 1411 O O . LEU A 1 172 ? -24.775 -25.866 44.826 1.00 88.69 172 LEU A O 1
ATOM 1415 N N . ASN A 1 173 ? -26.892 -25.883 44.077 1.00 88.94 173 ASN A N 1
ATOM 1416 C CA . ASN A 1 173 ? -27.394 -26.818 45.084 1.00 88.94 173 ASN A CA 1
ATOM 1417 C C . ASN A 1 173 ? -26.861 -28.245 44.895 1.00 88.94 173 ASN A C 1
ATOM 1419 O O . ASN A 1 173 ? -26.651 -28.940 45.886 1.00 88.94 173 ASN A O 1
ATOM 1423 N N . ASP A 1 174 ? -26.631 -28.672 43.653 1.00 90.56 174 ASP A N 1
ATOM 1424 C CA . ASP A 1 174 ? -26.150 -30.023 43.350 1.00 90.56 174 ASP A CA 1
ATOM 1425 C C . ASP A 1 174 ? -24.672 -30.208 43.725 1.00 90.56 174 ASP A C 1
ATOM 1427 O O . ASP A 1 174 ? -24.263 -31.285 44.161 1.00 90.56 174 ASP A O 1
ATOM 1431 N N . TYR A 1 175 ? -23.863 -29.156 43.565 1.00 90.19 175 TYR A N 1
ATOM 1432 C CA . TYR A 1 175 ? -22.406 -29.239 43.701 1.00 90.19 175 TYR A CA 1
ATOM 1433 C C . TYR A 1 175 ? -21.841 -28.571 44.956 1.00 90.19 175 TYR A C 1
ATOM 1435 O O . TYR A 1 175 ? -20.679 -28.814 45.291 1.00 90.19 175 TYR A O 1
ATOM 1443 N N . VAL A 1 176 ? -22.617 -27.743 45.664 1.00 88.81 176 VAL A N 1
ATOM 1444 C CA . VAL A 1 176 ? -22.159 -27.101 46.901 1.00 88.81 176 VAL A CA 1
ATOM 1445 C C . VAL A 1 176 ? -22.872 -27.707 48.111 1.00 88.81 176 VAL A C 1
ATOM 1447 O O . VAL A 1 176 ? -24.076 -27.518 48.274 1.00 88.81 176 VAL A O 1
ATOM 1450 N N . PRO A 1 177 ? -22.149 -28.409 49.005 1.00 82.75 177 PRO A N 1
ATOM 1451 C CA . PRO A 1 177 ? -22.751 -28.979 50.200 1.00 82.75 177 PRO A CA 1
ATOM 1452 C C . PRO A 1 177 ? -23.181 -27.876 51.179 1.00 82.75 177 PRO A C 1
ATOM 1454 O O . PRO A 1 177 ? -22.383 -27.036 51.594 1.00 82.75 177 PRO A O 1
ATOM 1457 N N . GLY A 1 178 ? -24.449 -27.919 51.591 1.00 82.94 178 GLY A N 1
ATOM 1458 C CA . GLY A 1 178 ? -25.038 -27.000 52.568 1.00 82.94 178 GLY A CA 1
ATOM 1459 C C . GLY A 1 178 ? -25.948 -25.932 51.954 1.00 82.94 178 GLY A C 1
ATOM 1460 O O . GLY A 1 178 ? -26.116 -25.830 50.744 1.00 82.94 178 GLY A O 1
ATOM 1461 N N . LYS A 1 179 ? -26.586 -25.123 52.810 1.00 77.88 179 LYS A N 1
ATOM 1462 C CA . LYS A 1 179 ? -27.451 -24.021 52.361 1.00 77.88 179 LYS A CA 1
ATOM 1463 C C . LYS A 1 179 ? -26.607 -22.793 52.036 1.00 77.88 179 LYS A C 1
ATOM 1465 O O . LYS A 1 179 ? -26.197 -22.066 52.941 1.00 77.88 179 LYS A O 1
ATOM 1470 N N . VAL A 1 180 ? -26.384 -22.541 50.751 1.00 83.81 180 VAL A N 1
ATOM 1471 C CA . VAL A 1 180 ? -25.704 -21.329 50.282 1.00 83.81 180 VAL A CA 1
ATOM 1472 C C . VAL A 1 180 ? -26.711 -20.186 50.178 1.00 83.81 180 VAL A C 1
ATOM 1474 O O . VAL A 1 180 ? -27.761 -20.313 49.551 1.00 83.81 180 VAL A O 1
ATOM 1477 N N . ARG A 1 181 ? -26.396 -19.042 50.792 1.00 84.50 181 ARG A N 1
ATOM 1478 C CA . ARG A 1 181 ? -27.150 -17.804 50.576 1.00 84.50 181 ARG A CA 1
ATOM 1479 C C . ARG A 1 181 ? -26.721 -17.198 49.247 1.00 84.50 181 ARG A C 1
ATOM 1481 O O . ARG A 1 181 ? -25.571 -16.794 49.104 1.00 84.50 181 ARG A O 1
ATOM 1488 N N . VAL A 1 182 ? -27.643 -17.134 48.293 1.00 86.06 182 VAL A N 1
ATOM 1489 C CA . VAL A 1 182 ? -27.398 -16.558 46.968 1.00 86.06 182 VAL A CA 1
ATOM 1490 C C . VAL A 1 182 ? -28.106 -15.212 46.883 1.00 86.06 182 VAL A C 1
ATOM 1492 O O . VAL A 1 182 ? -29.298 -15.113 47.166 1.00 86.06 182 VAL A O 1
ATOM 1495 N N . GLY A 1 183 ? -27.342 -14.172 46.547 1.00 85.31 183 GLY A N 1
ATOM 1496 C CA . GLY A 1 183 ? -27.870 -12.830 46.317 1.00 85.31 183 GLY A CA 1
ATOM 1497 C C . GLY A 1 183 ? -28.514 -12.694 44.935 1.00 85.31 183 GLY A C 1
ATOM 1498 O O . GLY A 1 183 ? -28.814 -13.674 44.255 1.00 85.31 183 GLY A O 1
ATOM 1499 N N . ARG A 1 184 ? -28.700 -11.452 44.486 1.00 83.56 184 ARG A N 1
ATOM 1500 C CA . ARG A 1 184 ? -29.254 -11.160 43.159 1.00 83.56 184 ARG A CA 1
ATOM 1501 C C . ARG A 1 184 ? -28.404 -11.775 42.035 1.00 83.56 184 ARG A C 1
ATOM 1503 O O . ARG A 1 184 ? -27.200 -11.534 41.962 1.00 83.56 184 ARG A O 1
ATOM 1510 N N . ILE A 1 185 ? -29.055 -12.513 41.133 1.00 85.19 185 ILE A N 1
ATOM 1511 C CA . ILE A 1 185 ? -28.451 -13.055 39.908 1.00 85.19 185 ILE A CA 1
ATOM 1512 C C . ILE A 1 185 ? -28.772 -12.107 38.747 1.00 85.19 185 ILE A C 1
ATOM 1514 O O . ILE A 1 185 ? -29.939 -11.909 38.410 1.00 85.19 185 ILE A O 1
ATOM 1518 N N . ASP A 1 186 ? -27.735 -11.538 38.134 1.00 80.69 186 ASP A N 1
ATOM 1519 C CA . ASP A 1 186 ? -27.846 -10.695 36.940 1.00 80.69 186 ASP A CA 1
ATOM 1520 C C . ASP A 1 186 ? -27.446 -11.514 35.692 1.00 80.69 186 ASP A C 1
ATOM 1522 O O . ASP A 1 186 ? -26.332 -12.039 35.647 1.00 80.69 186 ASP A O 1
ATOM 1526 N N . LEU A 1 187 ? -28.339 -11.612 34.692 1.00 73.81 187 LEU A N 1
ATOM 1527 C CA . LEU A 1 187 ? -28.153 -12.342 33.419 1.00 73.81 187 LEU A CA 1
ATOM 1528 C C . LEU A 1 187 ? -28.392 -11.472 32.183 1.00 73.81 187 LEU A C 1
ATOM 1530 O O . LEU A 1 187 ? -29.481 -10.845 32.098 1.00 73.81 187 LEU A O 1
#

Sequence (187 aa):
RSGRTGRAGKAGTSISIIHTKEKGKIKQIEKTINKKFEKENIPAGDIICEKQLFNFVDKIEKVKVNEEEIERLLPSIFRKLDWLDKEDVIKRVVSLEFNRLIDYYQKAEEIEEPSEQSYSKNERTRNRKNERGDKYDRGDKNNRQPEKGYTRLFINIGKIDGANPANLMGFLNDYVPGKVRVGRIDL

Radius of gyration: 32.72 Å; Cα contacts (8 Å, |Δi|>4): 48; chains: 1; bounding box: 70×42×89 Å

Mean predicted aligned error: 17.2 Å

Foldseek 3Di:
DQVVACPPNGDGDDDDDDDPVCVVVQVVVCVVVVHHDDDDDDDALVVVLVVVLVVVVVCVVPDDDPCVVCVVVVVVVCVVCVPPDPVRVVVVVSVVSSVVSCVVRVPDPDDDDDDPPPPVPVPPPPPPDDDPDDDDDPDDPDPPDDDPPDDDDDDPADVVNVDDPVVVVVVCPVPPPDDDDDDDDDD

Solvent-accessible surface area (backbone atoms only — not comparable to full-atom values): 12644 Å² total; per-residue (Å²): 120,66,86,76,46,36,66,95,88,39,86,56,83,77,87,83,91,78,58,84,89,44,53,65,57,50,56,50,49,26,64,73,70,73,46,83,82,83,89,76,80,83,80,54,58,68,63,50,44,52,55,51,51,50,55,49,52,53,47,64,73,68,54,83,80,63,57,85,83,44,56,84,52,45,63,64,50,48,65,73,45,64,92,49,53,73,68,54,50,49,52,51,56,51,47,55,56,48,52,54,42,47,63,55,45,73,70,45,78,82,84,73,80,83,62,81,67,71,68,63,57,69,73,66,62,79,76,72,84,78,76,95,76,82,97,71,78,100,68,80,97,70,83,82,67,57,60,94,94,54,83,83,82,87,71,102,69,40,60,92,74,68,52,45,74,67,59,54,52,48,53,48,60,76,74,40,93,70,91,77,89,76,75,91,83,88,122